Protein AF-A0A5M9LCD2-F1 (afdb_monomer)

Solvent-accessible surface area (backbone atoms only — not comparable to full-atom values): 20688 Å² total; per-residue (Å²): 130,86,71,75,78,75,77,76,83,66,99,59,60,37,78,50,47,86,32,37,82,63,43,51,59,51,53,51,49,60,27,50,79,70,72,48,35,83,58,39,50,52,83,52,89,70,79,67,75,54,67,76,81,62,60,74,73,80,73,73,67,66,77,82,66,73,76,89,84,72,98,63,94,70,88,44,72,70,55,52,52,51,50,51,51,41,52,51,48,41,52,52,33,54,52,41,59,69,44,38,66,58,47,48,52,52,42,54,54,47,42,55,52,46,54,56,51,46,50,54,51,49,50,50,44,53,48,49,67,73,31,40,34,65,84,67,46,51,64,52,51,65,58,29,73,78,57,78,76,38,62,21,52,53,46,31,53,48,42,72,77,28,52,61,56,70,67,55,48,53,51,51,51,49,54,52,51,53,52,55,41,56,48,40,49,68,59,80,62,61,63,67,63,50,49,56,55,45,51,56,50,48,55,51,39,58,75,71,65,42,69,73,74,47,66,70,66,29,41,49,55,52,33,56,22,31,34,61,53,74,40,38,70,63,29,52,53,52,50,50,53,47,54,53,35,49,77,69,74,42,89,69,82,51,55,67,56,52,53,50,53,50,54,52,55,50,54,51,51,51,64,57,69,73,56,76,98,66,94,75,80,94,76,81,92,79,89,84,89,86,90,88,82,87,87,88,87,78,92,84,84,88,84,91,83,84,89,82,92,82,90,86,83,85,90,87,81,93,84,85,84,88,84,81,78,87,84,86,82,88,131

Sequence (331 aa):
MDHDPKIPAPNVILHAHKDWHLWFPLLEKHSRDRGVWEYINPDVDTLMPAIESLEPVYPAIPPEPVKPTSPTSEQTPEQQAALEEYNHKKAAYQLAAKNHEEDVRVYKVLCNQWVRKASKIANINEWINRTVSQDLLLPITMQLLRGISTPQAVVRELKKRLSPSDSNTKNLLRIQYRAHLEKAKTGRSNVDKWFNDWQALYAKAQAFELHEVKGDLAVTDFLDALAAKIAPDWAHNLRQTITTASAMGQPTMSLDDVARVFNLTMQEHEASGGKGRSTGVFSTFGGESAPSGGNSGGSTGGPRKYCFNRQSLAYMGKMVGYSGRLFRLTS

Foldseek 3Di:
DPQDDQDPQDPQAAPALVSCLVPVVVLCVLCVVLVNCVQQPLPDPDHDADLVVVQQDQLDQPPQADQDDDPDPDDDPVNVVSRVVNVVVNVSNVVSVVCNVVSRVVNVVSNVVSVSNNSSQVSSVVNNVVRYDPVLQVVQVVVCVVDPDTNNSSNNVCCVRNHDDLVVVLVVLVVVLLVLLVVLLVQPDDPVVSLVVNVVSLVSNVVSVRPCQDDDNVLLSNLVSCCRHPPVVVSVVLVVVQVVCVVVVHDGDHPVRVSVVVVVVVVVVVVVVPDDDDDDDDDDDDDDDDDDDDDDDDDDDDDDDDDDDDDDDDDDDDDDDDPPDDDDDDD

Mean predicted aligned error: 16.32 Å

pLDDT: mean 74.91, std 21.69, range [24.09, 94.38]

Radius of gyration: 35.39 Å; Cα contacts (8 Å, |Δi|>4): 208; chains: 1; bounding box: 75×62×107 Å

Structure (mmCIF, N/CA/C/O backbone):
data_AF-A0A5M9LCD2-F1
#
_entry.id   AF-A0A5M9LCD2-F1
#
loop_
_atom_site.group_PDB
_atom_site.id
_atom_site.type_symbol
_atom_site.label_atom_id
_atom_site.label_alt_id
_atom_site.label_comp_id
_atom_site.label_asym_id
_atom_site.label_entity_id
_atom_site.label_seq_id
_atom_site.pdbx_PDB_ins_code
_atom_site.Cartn_x
_atom_site.Cartn_y
_atom_site.Cartn_z
_atom_site.occupancy
_atom_site.B_iso_or_equiv
_atom_site.auth_seq_id
_atom_site.auth_comp_id
_atom_site.auth_asym_id
_atom_site.auth_atom_id
_atom_site.pdbx_PDB_model_num
ATOM 1 N N . MET A 1 1 ? -9.857 -20.335 16.525 1.00 41.62 1 MET A N 1
ATOM 2 C CA . MET A 1 1 ? -9.276 -19.035 16.149 1.00 41.62 1 MET A CA 1
ATOM 3 C C . MET A 1 1 ? -8.576 -19.288 14.837 1.00 41.62 1 MET A C 1
ATOM 5 O O . MET A 1 1 ? -7.487 -19.845 14.853 1.00 41.62 1 MET A O 1
ATOM 9 N N . ASP A 1 2 ? -9.248 -19.021 13.720 1.00 43.38 2 ASP A N 1
ATOM 10 C CA . ASP A 1 2 ? -8.569 -19.020 12.427 1.00 43.38 2 ASP A CA 1
ATOM 11 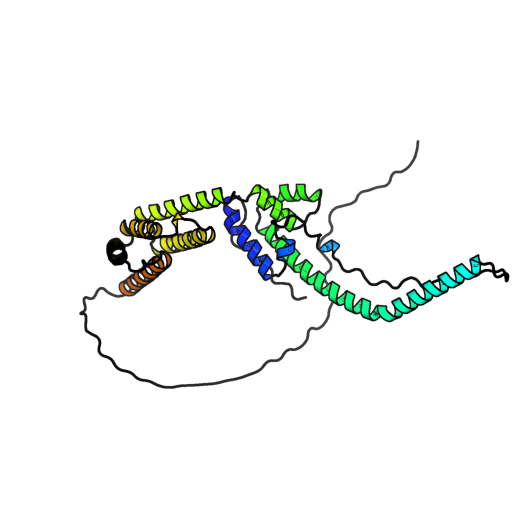C C . ASP A 1 2 ? -7.599 -17.846 12.480 1.00 43.38 2 ASP A C 1
ATOM 13 O O . ASP A 1 2 ? -8.008 -16.686 12.420 1.00 43.38 2 ASP A O 1
ATOM 17 N N . HIS A 1 3 ? -6.329 -18.140 12.755 1.00 55.03 3 HIS A N 1
ATOM 18 C CA . HIS A 1 3 ? -5.284 -17.142 12.638 1.00 55.03 3 HIS A CA 1
ATOM 19 C C . HIS A 1 3 ? -5.290 -16.688 11.185 1.00 55.03 3 HIS A C 1
ATOM 21 O O . HIS A 1 3 ? -5.002 -17.486 10.291 1.00 55.03 3 HIS A O 1
ATOM 27 N N . ASP A 1 4 ? -5.648 -15.422 10.957 1.00 62.50 4 ASP A N 1
ATOM 28 C CA . ASP A 1 4 ? -5.490 -14.816 9.643 1.00 62.50 4 ASP A CA 1
ATOM 29 C C . ASP A 1 4 ? -4.051 -15.084 9.181 1.00 62.50 4 ASP A C 1
ATOM 31 O O . ASP A 1 4 ? -3.109 -14.818 9.942 1.00 62.50 4 ASP A O 1
ATOM 35 N N . PRO A 1 5 ? -3.858 -15.648 7.978 1.00 67.94 5 PRO A N 1
ATOM 36 C CA . PRO A 1 5 ? -2.543 -16.058 7.530 1.00 67.94 5 PRO A CA 1
ATOM 37 C C . PRO A 1 5 ? -1.608 -14.848 7.541 1.00 67.94 5 PRO A C 1
ATOM 39 O O . PRO A 1 5 ? -1.893 -13.803 6.931 1.00 67.94 5 PRO A O 1
ATOM 42 N N . LYS A 1 6 ? -0.492 -15.000 8.269 1.00 71.00 6 LYS A N 1
ATOM 43 C CA . LYS A 1 6 ? 0.563 -13.990 8.343 1.00 71.00 6 LYS A CA 1
ATOM 44 C C . LYS A 1 6 ? 0.998 -13.631 6.931 1.00 71.00 6 LYS A C 1
ATOM 46 O O . LYS A 1 6 ? 1.182 -14.506 6.086 1.00 71.00 6 LYS A O 1
ATOM 51 N N . ILE A 1 7 ? 1.167 -12.336 6.682 1.00 71.88 7 ILE A N 1
ATOM 52 C CA . ILE A 1 7 ? 1.646 -11.869 5.384 1.00 71.88 7 ILE A CA 1
ATOM 53 C C . ILE A 1 7 ? 3.078 -12.397 5.216 1.00 71.88 7 ILE A C 1
ATOM 55 O O . ILE A 1 7 ? 3.921 -12.126 6.085 1.00 71.88 7 ILE A O 1
ATOM 59 N N . PRO A 1 8 ? 3.368 -13.171 4.154 1.00 68.94 8 PRO A N 1
ATOM 60 C CA . PRO A 1 8 ? 4.733 -13.586 3.873 1.00 68.94 8 PRO A CA 1
ATOM 61 C C . PRO A 1 8 ? 5.590 -12.330 3.709 1.00 68.94 8 PRO A C 1
ATOM 63 O O . PRO A 1 8 ? 5.172 -11.373 3.056 1.00 68.94 8 PRO A O 1
ATOM 66 N N 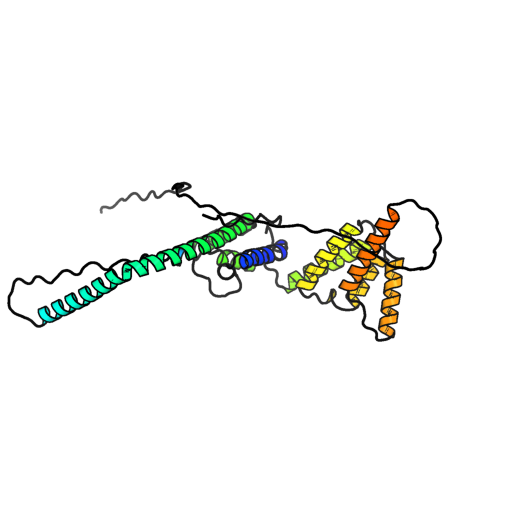. ALA A 1 9 ? 6.760 -12.303 4.352 1.00 59.00 9 ALA A N 1
ATOM 67 C CA . ALA A 1 9 ? 7.663 -11.170 4.193 1.00 59.00 9 ALA A CA 1
ATOM 68 C C . ALA A 1 9 ? 8.066 -11.080 2.712 1.00 59.00 9 ALA A C 1
ATOM 70 O O . ALA A 1 9 ? 8.589 -12.060 2.178 1.00 59.00 9 ALA A O 1
ATOM 71 N N . PRO A 1 10 ? 7.817 -9.951 2.034 1.00 62.94 10 PRO A N 1
ATOM 72 C CA . PRO A 1 10 ? 8.353 -9.726 0.711 1.00 62.94 10 PRO A CA 1
ATOM 73 C C . PRO A 1 10 ? 9.867 -9.548 0.821 1.00 62.94 10 PRO A C 1
ATOM 75 O O . PRO A 1 10 ? 10.371 -9.038 1.819 1.00 62.94 10 PRO A O 1
ATOM 78 N N . ASN A 1 11 ? 10.588 -9.856 -0.256 1.00 65.75 11 ASN A N 1
ATOM 79 C CA . ASN A 1 11 ? 12.013 -9.528 -0.400 1.00 65.75 11 ASN A CA 1
ATOM 80 C C . ASN A 1 11 ? 12.288 -8.006 -0.475 1.00 65.75 11 ASN A C 1
ATOM 82 O O . ASN A 1 11 ? 13.405 -7.601 -0.786 1.00 65.75 11 ASN A O 1
ATOM 86 N N . VAL A 1 12 ? 11.284 -7.152 -0.247 1.00 78.81 12 VAL A N 1
ATOM 87 C CA . VAL A 1 12 ? 11.375 -5.696 -0.390 1.00 78.81 12 VAL A CA 1
ATOM 88 C C . VAL A 1 12 ? 11.364 -5.065 0.997 1.00 78.81 12 VAL A C 1
ATOM 90 O O . VAL A 1 12 ? 10.328 -5.034 1.662 1.00 78.81 12 VAL A O 1
ATOM 93 N N . ILE A 1 13 ? 12.523 -4.556 1.412 1.00 86.88 13 ILE A N 1
ATOM 94 C CA . ILE A 1 13 ? 12.696 -3.791 2.649 1.00 86.88 13 ILE A CA 1
ATOM 95 C C . ILE A 1 13 ? 12.826 -2.309 2.283 1.00 86.88 13 ILE A C 1
ATOM 97 O O . ILE A 1 13 ? 13.621 -1.942 1.418 1.00 86.88 13 ILE A O 1
ATOM 101 N N . LEU A 1 14 ? 12.042 -1.456 2.938 1.00 87.44 14 LEU A N 1
ATOM 102 C CA . LEU A 1 14 ? 12.080 -0.007 2.797 1.00 87.44 14 LEU A CA 1
ATOM 103 C C . LEU A 1 14 ? 13.268 0.546 3.591 1.00 87.44 14 LEU A C 1
ATOM 105 O O . LEU A 1 14 ? 13.167 0.742 4.801 1.00 87.44 14 LEU A O 1
ATOM 109 N N . HIS A 1 15 ? 14.389 0.794 2.911 1.00 86.19 15 HIS A N 1
ATOM 110 C CA . HIS A 1 15 ? 15.568 1.438 3.500 1.00 86.19 15 HIS A CA 1
ATOM 111 C C . HIS A 1 15 ? 15.664 2.913 3.136 1.00 86.19 15 HIS A C 1
ATOM 113 O O . HIS A 1 15 ? 16.163 3.717 3.921 1.00 86.19 15 HIS A O 1
ATOM 119 N N . ALA A 1 16 ? 15.219 3.267 1.933 1.00 81.94 16 ALA A N 1
ATOM 120 C CA . ALA A 1 16 ? 15.310 4.619 1.419 1.00 81.94 16 ALA A CA 1
ATOM 121 C C . ALA A 1 16 ? 14.142 4.942 0.483 1.00 81.94 16 ALA A C 1
ATOM 123 O O . ALA A 1 16 ? 13.366 4.086 0.068 1.00 81.94 16 ALA A O 1
ATOM 124 N N . HIS A 1 17 ? 14.072 6.207 0.079 1.00 79.25 17 HIS A N 1
ATOM 125 C CA . HIS A 1 17 ? 13.093 6.729 -0.872 1.00 79.25 17 HIS A CA 1
ATOM 126 C C . HIS A 1 17 ? 13.013 5.919 -2.182 1.00 79.25 17 HIS A C 1
ATOM 128 O O . HIS A 1 17 ? 11.945 5.772 -2.773 1.00 79.25 17 HIS A O 1
ATOM 134 N N . LYS A 1 18 ? 14.132 5.356 -2.657 1.00 75.94 18 LYS A N 1
ATOM 135 C CA . LYS A 1 18 ? 14.147 4.503 -3.856 1.00 75.94 18 LYS A CA 1
ATOM 136 C C . LYS A 1 18 ? 13.306 3.233 -3.696 1.00 75.94 18 LYS A C 1
ATOM 138 O O . LYS A 1 18 ? 12.863 2.713 -4.702 1.00 75.94 18 LYS A O 1
ATOM 143 N N . ASP A 1 19 ? 13.065 2.743 -2.484 1.00 83.25 19 ASP A N 1
ATOM 144 C CA . ASP A 1 19 ? 12.307 1.507 -2.263 1.00 83.25 19 ASP A CA 1
ATOM 145 C C . ASP A 1 19 ? 10.800 1.796 -2.113 1.00 83.25 19 ASP A C 1
ATOM 147 O O . ASP A 1 19 ? 9.975 0.892 -2.241 1.00 83.25 19 ASP A O 1
ATOM 151 N N . TRP A 1 20 ? 10.423 3.069 -1.915 1.00 85.31 20 TRP A N 1
ATOM 152 C CA . TRP A 1 20 ? 9.042 3.514 -1.694 1.00 85.31 20 TRP A CA 1
ATOM 153 C C . TRP A 1 20 ? 8.083 3.056 -2.798 1.00 85.31 20 TRP A C 1
ATOM 155 O O . TRP A 1 20 ? 7.028 2.494 -2.512 1.00 85.31 20 TRP A O 1
ATOM 165 N N . HIS A 1 21 ? 8.472 3.230 -4.064 1.00 78.69 21 HIS A N 1
ATOM 166 C CA . HIS A 1 21 ? 7.639 2.885 -5.221 1.00 78.69 21 HIS A CA 1
ATOM 167 C C . HIS A 1 21 ? 7.436 1.372 -5.414 1.00 78.69 21 HIS A C 1
ATOM 169 O O . HIS A 1 21 ? 6.548 0.972 -6.160 1.00 78.69 21 HIS A O 1
ATOM 175 N N . LEU A 1 22 ? 8.246 0.529 -4.765 1.00 82.19 22 LEU A N 1
ATOM 176 C CA . LEU A 1 22 ? 8.061 -0.926 -4.743 1.00 82.19 22 LEU A CA 1
ATOM 177 C C . LEU A 1 22 ? 7.283 -1.360 -3.502 1.00 82.19 22 LEU A C 1
ATOM 179 O O . LEU A 1 22 ? 6.421 -2.230 -3.576 1.00 82.19 22 LEU A O 1
ATOM 183 N N . TRP A 1 23 ? 7.591 -0.747 -2.363 1.00 89.25 23 TRP A N 1
ATOM 184 C CA . TRP A 1 23 ? 7.045 -1.124 -1.069 1.00 89.25 23 TRP A CA 1
ATOM 185 C C . TRP A 1 23 ? 5.594 -0.663 -0.878 1.00 89.25 23 TRP A C 1
ATOM 187 O O . TRP A 1 23 ? 4.750 -1.451 -0.450 1.00 89.25 23 TRP A O 1
ATOM 197 N N . PHE A 1 24 ? 5.271 0.586 -1.228 1.00 89.56 24 PHE A N 1
ATOM 198 C CA . PHE A 1 24 ? 3.943 1.156 -0.986 1.00 89.56 24 PHE A CA 1
ATOM 199 C C . PHE A 1 24 ? 2.817 0.432 -1.753 1.00 89.56 24 PHE A C 1
ATOM 201 O O . PHE A 1 24 ? 1.810 0.101 -1.124 1.00 89.56 24 PHE A O 1
ATOM 208 N N . PRO A 1 25 ? 2.973 0.068 -3.045 1.00 88.06 25 PRO A N 1
ATOM 209 C CA . PRO A 1 25 ? 1.957 -0.725 -3.742 1.00 88.06 25 PRO A CA 1
ATOM 210 C C . PRO A 1 25 ? 1.715 -2.106 -3.113 1.00 88.06 25 PRO A C 1
ATOM 212 O O . PRO A 1 25 ? 0.591 -2.607 -3.132 1.00 88.06 25 PRO A O 1
ATOM 215 N N . LEU A 1 26 ? 2.748 -2.728 -2.526 1.00 90.19 26 LEU A N 1
ATOM 216 C CA . LEU A 1 26 ? 2.598 -3.998 -1.806 1.00 90.19 26 LEU A CA 1
ATOM 217 C C . LEU A 1 26 ? 1.798 -3.813 -0.515 1.00 90.19 26 LEU A C 1
ATOM 219 O O . LEU A 1 26 ? 0.899 -4.611 -0.244 1.00 90.19 26 LEU A O 1
ATOM 223 N N . LEU A 1 27 ? 2.078 -2.748 0.246 1.00 92.38 27 LEU A N 1
ATOM 224 C CA . LEU A 1 27 ? 1.289 -2.387 1.424 1.00 92.38 27 LEU A CA 1
ATOM 225 C C . LEU A 1 27 ? -0.183 -2.189 1.047 1.00 92.38 27 LEU A C 1
ATOM 227 O O . LEU A 1 27 ? -1.064 -2.774 1.680 1.00 92.38 27 LEU A O 1
ATOM 231 N N . GLU A 1 28 ? -0.449 -1.385 0.017 1.00 92.31 28 GLU A N 1
ATOM 232 C CA . GLU A 1 28 ? -1.805 -1.094 -0.444 1.00 92.31 28 GLU A CA 1
ATOM 233 C C . GLU A 1 28 ? -2.539 -2.372 -0.850 1.00 92.31 28 GLU A C 1
ATOM 235 O O . GLU A 1 28 ? -3.637 -2.636 -0.353 1.00 92.31 28 GLU A O 1
ATOM 240 N N . LYS A 1 29 ? -1.903 -3.218 -1.667 1.00 90.31 29 LYS A N 1
ATOM 241 C CA . LYS A 1 29 ? -2.455 -4.514 -2.068 1.00 90.31 29 LYS A CA 1
ATOM 242 C C . LYS A 1 29 ? -2.801 -5.379 -0.855 1.00 90.31 29 LYS A C 1
ATOM 244 O O . LYS A 1 29 ? -3.946 -5.795 -0.706 1.00 90.31 29 LYS A O 1
ATOM 249 N N . HIS A 1 30 ? -1.854 -5.599 0.060 1.00 90.88 30 HIS A N 1
ATOM 250 C CA . HIS A 1 30 ? -2.076 -6.440 1.242 1.00 90.88 30 HIS A CA 1
ATOM 251 C C . HIS A 1 30 ? -3.192 -5.929 2.158 1.00 90.88 30 HIS A C 1
ATOM 253 O O . HIS A 1 30 ? -3.882 -6.735 2.795 1.00 90.88 30 HIS A O 1
ATOM 259 N N . SER A 1 31 ? -3.358 -4.610 2.222 1.00 92.00 31 SER A N 1
ATOM 260 C CA . SER A 1 31 ? -4.376 -3.935 3.022 1.00 92.00 31 SER A CA 1
ATOM 261 C C . SER A 1 31 ? -5.762 -4.013 2.380 1.00 92.00 31 SER A C 1
ATOM 263 O O . SER A 1 31 ? -6.749 -4.261 3.080 1.00 92.00 31 SER A O 1
ATOM 265 N N . ARG A 1 32 ? -5.840 -3.837 1.052 1.00 93.12 32 ARG A N 1
ATOM 266 C CA . ARG A 1 32 ? -7.071 -3.980 0.260 1.00 93.12 32 ARG A CA 1
ATOM 267 C C . ARG A 1 32 ? -7.568 -5.421 0.266 1.00 93.12 32 ARG A C 1
ATOM 269 O O . ARG A 1 32 ? -8.731 -5.637 0.590 1.00 93.12 32 ARG A O 1
ATOM 276 N N . ASP A 1 33 ? -6.681 -6.393 0.055 1.00 90.38 33 ASP A N 1
ATOM 277 C CA . ASP A 1 33 ? -7.013 -7.826 0.078 1.00 90.38 33 ASP A CA 1
ATOM 278 C C . ASP A 1 33 ? -7.624 -8.266 1.425 1.00 90.38 33 ASP A C 1
ATOM 280 O O . ASP A 1 33 ? -8.430 -9.191 1.491 1.00 90.38 33 ASP A O 1
ATOM 284 N N . ARG A 1 34 ? -7.262 -7.588 2.524 1.00 90.12 34 ARG A N 1
ATOM 285 C CA . ARG A 1 34 ? -7.789 -7.853 3.877 1.00 90.12 34 ARG A CA 1
ATOM 286 C C . ARG A 1 34 ? -9.029 -7.032 4.235 1.00 90.12 34 ARG A C 1
ATOM 288 O O . ARG A 1 34 ? -9.661 -7.325 5.258 1.00 90.12 34 ARG A O 1
ATOM 295 N N . GLY A 1 35 ? -9.377 -6.035 3.421 1.00 90.81 35 GLY A N 1
ATOM 296 C CA . GLY A 1 35 ? -10.485 -5.112 3.663 1.00 90.81 35 GLY A CA 1
ATOM 297 C C . GLY A 1 35 ? -10.231 -4.135 4.815 1.00 90.81 35 GLY A C 1
ATOM 298 O O . GLY A 1 35 ? -11.161 -3.797 5.539 1.00 90.81 35 GLY A O 1
ATOM 299 N N . VAL A 1 36 ? -8.976 -3.726 5.038 1.00 93.38 36 VAL A N 1
ATOM 300 C CA . VAL A 1 36 ? -8.590 -2.804 6.131 1.00 93.38 36 VAL A CA 1
ATOM 301 C C . VAL A 1 36 ? -7.892 -1.533 5.645 1.00 93.38 36 VAL A C 1
ATOM 303 O O . VAL A 1 36 ? -7.395 -0.763 6.462 1.00 93.38 36 VAL A O 1
ATOM 306 N N . TRP A 1 37 ? -7.875 -1.287 4.330 1.00 93.62 37 TRP A N 1
ATOM 307 C CA . TRP A 1 37 ? -7.188 -0.143 3.715 1.00 93.62 37 TRP A CA 1
ATOM 308 C C . TRP A 1 37 ? -7.557 1.210 4.338 1.00 93.62 37 TRP A C 1
ATOM 310 O O . TRP A 1 37 ? -6.685 2.052 4.511 1.00 93.62 37 TRP A O 1
ATOM 320 N N . GLU A 1 38 ? -8.802 1.395 4.770 1.00 91.38 38 GLU A N 1
ATOM 321 C CA . GLU A 1 38 ? -9.280 2.619 5.434 1.00 91.38 38 GLU A CA 1
ATOM 322 C C . GLU A 1 38 ? -8.455 3.015 6.674 1.00 91.38 38 GLU A C 1
ATOM 324 O O . GLU A 1 38 ? -8.265 4.197 6.930 1.00 91.38 38 GLU A O 1
ATOM 329 N N . TYR A 1 39 ? -7.907 2.042 7.411 1.00 89.69 39 TYR A N 1
ATOM 330 C CA . TYR A 1 39 ? -7.115 2.267 8.633 1.00 89.69 39 TYR A CA 1
ATOM 331 C C . TYR A 1 39 ? -5.620 2.464 8.360 1.00 89.69 39 TYR A C 1
ATOM 333 O O . TYR A 1 39 ? -4.826 2.575 9.294 1.00 89.69 39 TYR A O 1
ATOM 341 N N . ILE A 1 40 ? -5.217 2.421 7.091 1.00 92.56 40 ILE A N 1
ATOM 342 C CA . ILE A 1 40 ? -3.814 2.415 6.658 1.00 92.56 40 ILE A CA 1
ATOM 343 C C . ILE A 1 40 ? -3.567 3.519 5.627 1.00 92.56 40 ILE A C 1
ATOM 345 O O . ILE A 1 40 ? -2.464 4.057 5.570 1.00 92.56 40 ILE A O 1
ATOM 349 N N . ASN A 1 41 ? -4.592 3.884 4.851 1.00 91.06 41 ASN A N 1
ATOM 350 C CA . ASN A 1 41 ? -4.519 4.846 3.764 1.00 91.06 41 ASN A CA 1
ATOM 351 C C . ASN A 1 41 ? -3.949 6.201 4.240 1.00 91.06 41 ASN A C 1
ATOM 353 O O . ASN A 1 41 ? -4.614 6.911 5.006 1.00 91.06 41 ASN A O 1
ATOM 357 N N . PRO A 1 42 ? -2.743 6.597 3.790 1.00 88.62 42 PRO A N 1
ATOM 358 C CA . PRO A 1 42 ? -2.116 7.838 4.232 1.00 88.62 42 PRO A CA 1
ATOM 359 C C . PRO A 1 42 ? -2.755 9.097 3.634 1.00 88.62 42 PRO A C 1
ATOM 361 O O . PRO A 1 42 ? -2.519 10.171 4.184 1.00 88.62 42 PRO A O 1
ATOM 364 N N . ASP A 1 43 ? -3.540 8.966 2.557 1.00 86.81 43 ASP A N 1
ATOM 365 C CA . ASP A 1 43 ? -4.050 10.078 1.738 1.00 86.81 43 ASP A CA 1
ATOM 366 C C . ASP A 1 43 ? -5.354 10.699 2.238 1.00 86.81 43 ASP A C 1
ATOM 368 O O . ASP A 1 43 ? -5.768 11.750 1.762 1.00 86.81 43 ASP A O 1
ATOM 372 N N . VAL A 1 44 ? -6.014 10.062 3.202 1.00 86.12 44 VAL A N 1
ATOM 373 C CA . VAL A 1 44 ? -7.193 10.639 3.858 1.00 86.12 44 VAL A CA 1
ATOM 374 C C . VAL A 1 44 ? -6.716 11.633 4.905 1.00 86.12 44 VAL A C 1
ATOM 376 O O . VAL A 1 44 ? -5.951 11.236 5.772 1.00 86.12 44 VAL A O 1
ATOM 379 N N . ASP A 1 45 ? -7.173 12.885 4.894 1.00 79.19 45 ASP A N 1
ATOM 380 C CA . ASP A 1 45 ? -6.712 13.893 5.866 1.00 79.19 45 ASP A CA 1
ATOM 381 C C . ASP A 1 45 ? -7.020 13.492 7.318 1.00 79.19 45 ASP A C 1
ATOM 383 O O . ASP A 1 45 ? -6.171 13.591 8.214 1.00 79.19 45 ASP A O 1
ATOM 387 N N . THR A 1 46 ? -8.214 12.945 7.548 1.00 84.12 46 THR A N 1
ATOM 388 C CA . THR A 1 46 ? -8.657 12.475 8.860 1.00 84.12 46 THR A CA 1
ATOM 389 C C . THR A 1 46 ? -7.950 11.177 9.246 1.00 84.12 46 THR A C 1
ATOM 391 O O . THR A 1 46 ? -7.997 10.179 8.524 1.00 84.12 46 THR A O 1
ATOM 394 N N . LEU A 1 47 ? -7.288 11.185 10.405 1.00 81.00 47 LEU A N 1
ATOM 395 C CA . LEU A 1 47 ? -6.776 9.958 11.006 1.00 81.00 47 LEU A CA 1
ATOM 396 C C . LEU A 1 47 ? -7.948 9.126 11.519 1.00 81.00 47 LEU A C 1
ATOM 398 O O . LEU A 1 47 ? -8.786 9.622 12.273 1.00 81.00 47 LEU A O 1
ATOM 402 N N . MET A 1 48 ? -7.978 7.855 11.138 1.00 82.88 48 MET A N 1
ATOM 403 C CA . MET A 1 48 ? -8.897 6.901 11.728 1.00 82.88 48 MET A CA 1
ATOM 404 C C . MET A 1 48 ? -8.583 6.737 13.220 1.00 82.88 48 MET A C 1
ATOM 406 O O . MET A 1 48 ? -7.405 6.707 13.599 1.00 82.88 48 MET A O 1
ATOM 410 N N . PRO A 1 49 ? -9.614 6.611 14.077 1.00 83.44 49 PRO A N 1
ATOM 411 C CA . PRO A 1 49 ? -9.405 6.273 15.474 1.00 83.44 49 PRO A CA 1
ATOM 412 C C . PRO A 1 49 ? -8.640 4.954 15.602 1.00 83.44 49 PRO A C 1
ATOM 414 O O . PRO A 1 49 ? -8.752 4.055 14.760 1.00 83.44 49 PRO A O 1
ATOM 417 N N . ALA A 1 50 ? -7.873 4.846 16.685 1.00 84.19 50 ALA A N 1
ATOM 418 C CA . ALA A 1 50 ? -7.227 3.604 17.076 1.00 84.19 50 ALA A CA 1
ATOM 419 C C . ALA A 1 50 ? -8.274 2.483 17.176 1.00 84.19 50 ALA A C 1
ATOM 421 O O . ALA A 1 50 ? -9.375 2.696 17.686 1.00 84.19 50 ALA A O 1
ATOM 422 N N . ILE A 1 51 ? -7.962 1.285 16.676 1.00 85.62 51 ILE A N 1
ATOM 423 C CA . ILE A 1 51 ? -8.937 0.185 16.686 1.00 85.62 51 ILE A CA 1
ATOM 424 C C . ILE A 1 51 ? -9.307 -0.202 18.123 1.00 85.62 51 ILE A C 1
ATOM 426 O O . ILE A 1 51 ? -10.443 -0.592 18.382 1.00 85.62 51 ILE A O 1
ATOM 430 N N . GLU A 1 52 ? -8.384 -0.007 19.064 1.00 84.56 52 GLU A N 1
ATOM 431 C CA . GLU A 1 52 ? -8.580 -0.190 20.499 1.00 84.56 52 GLU A CA 1
ATOM 432 C C . GLU A 1 52 ? -9.658 0.745 21.063 1.00 84.56 52 GLU A C 1
ATOM 434 O O . GLU A 1 52 ? -10.410 0.343 21.941 1.00 84.56 52 GLU A O 1
ATOM 439 N N . SER A 1 53 ? -9.810 1.966 20.534 1.00 84.94 53 SER A N 1
ATOM 440 C CA . SER A 1 53 ? -10.866 2.881 20.991 1.00 84.94 53 SER A CA 1
ATOM 441 C C . SER A 1 53 ? -12.243 2.565 20.396 1.00 84.94 53 SER A C 1
ATOM 443 O O . SER A 1 53 ? -13.218 3.227 20.737 1.00 84.94 53 SER A O 1
ATOM 445 N N . LEU A 1 54 ? -12.327 1.592 19.483 1.00 87.19 54 LEU A N 1
ATOM 446 C CA . LEU A 1 54 ? -13.574 1.088 18.901 1.00 87.19 54 LEU A CA 1
ATOM 447 C C . LEU A 1 54 ? -14.012 -0.243 19.536 1.00 87.19 54 LEU A C 1
ATOM 449 O O . LEU A 1 54 ? -14.844 -0.947 18.958 1.00 87.19 54 LEU A O 1
ATOM 453 N N . GLU A 1 55 ? -13.434 -0.621 20.680 1.00 89.81 55 GLU A N 1
ATOM 454 C CA . GLU A 1 55 ? -13.834 -1.827 21.401 1.00 89.81 55 GLU A CA 1
ATOM 455 C C . GLU A 1 55 ? -15.313 -1.732 21.831 1.00 89.81 55 GLU A C 1
ATOM 457 O O . GLU A 1 55 ? -15.718 -0.737 22.442 1.00 89.81 55 GLU A O 1
ATOM 462 N N . PRO A 1 56 ? -16.150 -2.739 21.512 1.00 90.56 56 PRO A N 1
ATOM 463 C CA . PRO A 1 56 ? -17.544 -2.744 21.932 1.00 90.56 56 PRO A CA 1
ATOM 464 C C . PRO A 1 56 ? -17.674 -2.730 23.457 1.00 90.56 56 PRO A C 1
ATOM 466 O O . PRO A 1 56 ? -16.981 -3.463 24.162 1.00 90.56 56 PRO A O 1
ATOM 469 N N . VAL A 1 57 ? -18.614 -1.937 23.968 1.00 90.44 57 VAL A N 1
ATOM 470 C CA . VAL A 1 57 ? -18.896 -1.833 25.406 1.00 90.44 57 VAL A CA 1
ATOM 471 C C . VAL A 1 57 ? -19.917 -2.892 25.814 1.00 90.44 57 VAL A C 1
ATOM 473 O O . VAL A 1 57 ? -20.915 -3.097 25.123 1.00 90.44 57 VAL A O 1
ATOM 476 N N . TYR A 1 58 ? -19.678 -3.564 26.944 1.00 89.50 58 TYR A N 1
ATOM 477 C CA . TYR A 1 58 ? -20.617 -4.551 27.475 1.00 89.50 58 TYR A CA 1
ATOM 478 C C . TYR A 1 58 ? -21.945 -3.878 27.872 1.00 89.50 58 TYR A C 1
ATOM 480 O O . TYR A 1 58 ? -21.917 -2.877 28.594 1.00 89.50 58 TYR A O 1
ATOM 488 N N . PRO A 1 59 ? -23.106 -4.418 27.461 1.00 89.06 59 PRO A N 1
ATOM 489 C CA . PRO A 1 59 ? -24.404 -3.839 27.787 1.00 89.06 59 PRO A CA 1
ATOM 490 C C . PRO A 1 59 ? -24.743 -4.099 29.258 1.00 89.06 59 PRO A C 1
ATOM 492 O O . PRO A 1 59 ? -25.327 -5.121 29.605 1.00 89.06 59 PRO A O 1
ATOM 495 N N . ALA A 1 60 ? -24.344 -3.200 30.155 1.00 86.62 60 ALA A N 1
ATOM 496 C CA . ALA A 1 60 ? -24.653 -3.320 31.576 1.00 86.62 60 ALA A CA 1
ATOM 497 C C . ALA A 1 60 ? -26.135 -3.021 31.851 1.00 86.62 60 ALA A C 1
ATOM 499 O O . ALA A 1 60 ? -26.697 -2.063 31.320 1.00 86.62 60 ALA A O 1
ATOM 500 N N . ILE A 1 61 ? -26.757 -3.815 32.725 1.00 87.75 61 ILE A N 1
ATOM 501 C CA . ILE A 1 61 ? -28.086 -3.494 33.253 1.00 87.75 61 ILE A CA 1
ATOM 502 C C . ILE A 1 61 ? -27.911 -2.367 34.287 1.00 87.75 61 ILE A C 1
ATOM 504 O O . ILE A 1 61 ? -27.026 -2.479 35.143 1.00 87.75 61 ILE A O 1
ATOM 508 N N . PRO A 1 62 ? -28.722 -1.294 34.242 1.00 85.12 62 PRO A N 1
ATOM 509 C CA . PRO A 1 62 ? -28.736 -0.284 35.293 1.00 85.12 62 PRO A CA 1
ATOM 510 C C . PRO A 1 62 ? -28.965 -0.914 36.677 1.00 85.12 62 PRO A C 1
ATOM 512 O O . PRO A 1 62 ? -29.644 -1.938 36.775 1.00 85.12 62 PRO A O 1
ATOM 515 N N . PRO A 1 63 ? -28.439 -0.322 37.761 1.00 85.62 63 PRO A N 1
ATOM 516 C CA . PRO A 1 63 ? -28.723 -0.810 39.105 1.00 85.62 63 PRO A CA 1
ATOM 517 C C . PRO A 1 63 ? -30.226 -0.730 39.398 1.00 85.62 63 PRO A C 1
ATOM 519 O O . PRO A 1 63 ? -30.896 0.226 38.996 1.00 85.62 63 PRO A O 1
ATOM 522 N N . GLU A 1 64 ? -30.753 -1.730 40.108 1.00 89.12 64 GLU A N 1
ATOM 523 C CA . GLU A 1 64 ? -32.158 -1.736 40.512 1.00 89.12 64 GLU A CA 1
ATOM 524 C C . GLU A 1 64 ? -32.440 -0.516 41.411 1.00 89.12 64 GLU A C 1
ATOM 526 O O . GLU A 1 64 ? -31.714 -0.286 42.385 1.00 89.12 64 GLU A O 1
ATOM 531 N N . PRO A 1 65 ? -33.455 0.309 41.094 1.00 86.44 65 PRO A N 1
ATOM 532 C CA . PRO A 1 65 ? -33.734 1.506 41.870 1.00 86.44 65 PRO A CA 1
ATOM 533 C C . PRO A 1 65 ? -34.271 1.144 43.254 1.00 86.44 65 PRO A C 1
ATOM 535 O O . PRO A 1 65 ? -35.133 0.278 43.409 1.00 86.44 65 PRO A O 1
ATOM 538 N N . VAL A 1 66 ? -33.800 1.867 44.268 1.00 85.50 66 VAL A N 1
ATOM 539 C CA . VAL A 1 66 ? -34.252 1.705 45.652 1.00 85.50 66 VAL A CA 1
ATOM 540 C C . VAL A 1 66 ? -35.509 2.540 45.867 1.00 85.50 66 VAL A C 1
ATOM 542 O O . VAL A 1 66 ? -35.561 3.711 45.492 1.00 85.50 66 VAL A O 1
ATOM 545 N N . LYS A 1 67 ? -36.539 1.938 46.467 1.00 85.25 67 LYS A N 1
ATOM 546 C CA . LYS A 1 67 ? -37.779 2.649 46.785 1.00 85.25 67 LYS A CA 1
ATOM 547 C C . LYS A 1 67 ? -37.510 3.700 47.877 1.00 85.25 67 LYS A C 1
ATOM 549 O O . LYS A 1 67 ? -36.924 3.338 48.901 1.00 85.25 67 LYS A O 1
ATOM 554 N N . PRO A 1 68 ? -37.959 4.960 47.717 1.00 78.19 68 PRO A N 1
ATOM 555 C CA . PRO A 1 68 ? -37.862 5.958 48.777 1.00 78.19 68 PRO A CA 1
ATOM 556 C C . PRO A 1 68 ? -38.592 5.453 50.026 1.00 78.19 68 PRO A C 1
ATOM 558 O O . PRO A 1 68 ? -39.775 5.116 49.963 1.00 78.19 68 PRO A O 1
ATOM 561 N N . THR A 1 69 ? -37.884 5.354 51.150 1.00 68.19 69 THR A N 1
ATOM 562 C CA . THR A 1 69 ? -38.471 4.981 52.444 1.00 68.19 69 THR A CA 1
ATOM 563 C C . THR A 1 69 ? -38.541 6.242 53.295 1.00 68.19 69 THR A C 1
ATOM 565 O O . THR A 1 69 ? -37.555 6.610 53.924 1.00 68.19 69 THR A O 1
ATOM 568 N N . SER A 1 70 ? -39.685 6.931 53.277 1.00 62.09 70 SER A N 1
ATOM 569 C CA . SER A 1 70 ? -39.949 8.050 54.190 1.00 62.09 70 SER A CA 1
ATOM 570 C C . SER A 1 70 ? -40.737 7.553 55.407 1.00 62.09 70 SER A C 1
ATOM 572 O O . SER A 1 70 ? -41.746 6.871 55.225 1.00 62.09 70 SER A O 1
ATOM 574 N N . PRO A 1 71 ? -40.319 7.886 56.642 1.00 57.47 71 PRO A N 1
ATOM 575 C CA . PRO A 1 71 ? -41.022 7.499 57.868 1.00 57.47 71 PRO A CA 1
ATOM 576 C C . PRO A 1 71 ? -42.270 8.349 58.187 1.00 57.47 71 PRO A C 1
ATOM 578 O O . PRO A 1 71 ? -42.959 8.057 59.160 1.00 57.47 71 PRO A O 1
ATOM 581 N N . THR A 1 72 ? -42.590 9.376 57.392 1.00 56.03 72 THR A N 1
ATOM 582 C CA . THR A 1 72 ? -43.670 10.340 57.677 1.00 56.03 72 THR A CA 1
ATOM 583 C C . THR A 1 72 ? -44.830 10.176 56.692 1.00 56.03 72 THR A C 1
ATOM 585 O O . THR A 1 72 ? -44.617 10.196 55.484 1.00 56.03 72 THR A O 1
ATOM 588 N N . SER A 1 73 ? -46.062 10.033 57.198 1.00 56.88 73 SER A N 1
ATOM 589 C CA . SER A 1 73 ? -47.279 9.752 56.412 1.00 56.88 73 SER A CA 1
ATOM 590 C C . SER A 1 73 ? -47.899 10.966 55.703 1.00 56.88 73 SER A C 1
ATOM 592 O O . SER A 1 73 ? -49.034 10.879 55.234 1.00 56.88 73 SER A O 1
ATOM 594 N N . GLU A 1 74 ? -47.206 12.103 55.645 1.00 59.84 74 GLU A N 1
ATOM 595 C CA . GLU A 1 74 ? -47.684 13.310 54.964 1.00 59.84 74 GLU A CA 1
ATOM 596 C C . GLU A 1 74 ? -47.169 13.334 53.523 1.00 59.84 74 GLU A C 1
ATOM 598 O O . GLU A 1 74 ? -45.962 13.391 53.296 1.00 59.84 74 GLU A O 1
ATOM 603 N N . GLN A 1 75 ? -48.089 13.284 52.552 1.00 60.53 75 GLN A N 1
ATOM 604 C CA . GLN A 1 75 ? -47.782 13.343 51.121 1.00 60.53 75 GLN A CA 1
ATOM 605 C C . GLN A 1 75 ? -47.399 14.771 50.713 1.00 60.53 75 GLN A C 1
ATOM 607 O O . GLN A 1 75 ? -48.235 15.544 50.247 1.00 60.53 75 GLN A O 1
ATOM 612 N N . THR A 1 76 ? -46.131 15.138 50.880 1.00 74.06 76 THR A N 1
ATOM 613 C CA . THR A 1 76 ? -45.592 16.365 50.285 1.00 74.06 76 THR A CA 1
ATOM 614 C C . THR A 1 76 ? -45.415 16.211 48.764 1.00 74.06 76 THR A C 1
ATOM 616 O O . THR A 1 76 ? -45.130 15.107 48.288 1.00 74.06 76 THR A O 1
ATOM 619 N N . PRO A 1 77 ? -45.510 17.304 47.976 1.00 79.06 77 PRO A N 1
ATOM 620 C CA . PRO A 1 77 ? -45.233 17.290 46.531 1.00 79.06 77 PRO A CA 1
ATOM 621 C C . PRO A 1 77 ? -43.859 16.692 46.181 1.00 79.06 77 PRO A C 1
ATOM 623 O O . PRO A 1 77 ? -43.698 16.005 45.176 1.00 79.06 77 PRO A O 1
ATOM 626 N N . GLU A 1 78 ? -42.875 16.887 47.059 1.00 79.38 78 GLU A N 1
ATOM 627 C CA . GLU A 1 78 ? -41.520 16.334 46.950 1.00 79.38 78 GLU A CA 1
ATOM 628 C C . GLU A 1 78 ? -41.496 14.796 47.018 1.00 79.38 78 GLU A C 1
ATOM 630 O O . GLU A 1 78 ? -40.718 14.152 46.315 1.00 79.38 78 GLU A O 1
ATOM 635 N N . GLN A 1 79 ? -42.377 14.182 47.815 1.00 78.12 79 GLN A N 1
ATOM 636 C CA . GLN A 1 79 ? -42.493 12.723 47.896 1.00 78.12 79 GLN A CA 1
ATOM 637 C C . GLN A 1 79 ? -43.178 12.132 46.661 1.00 78.12 79 GLN A C 1
ATOM 639 O O . GLN A 1 79 ? -42.805 11.044 46.219 1.00 78.12 79 GLN A O 1
ATOM 644 N N . GLN A 1 80 ? -44.162 12.841 46.096 1.00 80.88 80 GLN A N 1
ATOM 645 C CA . GLN A 1 80 ? -44.818 12.439 44.849 1.00 80.88 80 GLN A CA 1
ATOM 646 C C . GLN A 1 80 ? -43.817 12.460 43.686 1.00 80.88 80 GLN A C 1
ATOM 648 O O . GLN A 1 80 ? -43.686 11.456 42.988 1.00 80.88 80 GLN A O 1
ATOM 653 N N . ALA A 1 81 ? -43.015 13.524 43.568 1.00 85.06 81 ALA A N 1
ATOM 654 C CA . ALA A 1 81 ? -41.947 13.617 42.573 1.00 85.06 81 ALA A CA 1
ATOM 655 C C . ALA A 1 81 ? -40.891 12.500 42.729 1.00 85.06 81 ALA A C 1
ATOM 657 O O . ALA A 1 81 ? -40.510 11.860 41.748 1.00 85.06 81 ALA A O 1
ATOM 658 N N . ALA A 1 82 ? -40.462 12.195 43.960 1.00 85.38 82 ALA A N 1
ATOM 659 C CA . ALA A 1 82 ? -39.513 11.108 44.222 1.00 85.38 82 ALA A CA 1
ATOM 660 C C . ALA A 1 82 ? -40.081 9.714 43.878 1.00 85.38 82 ALA A C 1
ATOM 662 O O . ALA A 1 82 ? -39.349 8.824 43.433 1.00 85.38 82 ALA A O 1
ATOM 663 N N . LEU A 1 83 ? -41.387 9.504 44.074 1.00 86.31 83 LEU A N 1
ATOM 664 C CA . LEU A 1 83 ? -42.064 8.256 43.717 1.00 86.31 83 LEU A CA 1
ATOM 665 C C . LEU A 1 83 ? -42.222 8.107 42.198 1.00 86.31 83 LEU A C 1
ATOM 667 O O . LEU A 1 83 ? -42.030 7.011 41.668 1.00 86.31 83 LEU A O 1
ATOM 671 N N . GLU A 1 84 ? -42.542 9.193 41.495 1.00 88.81 84 GLU A N 1
ATOM 672 C CA . GLU A 1 84 ? -42.582 9.236 40.031 1.00 88.81 84 GLU A CA 1
ATOM 673 C C . GLU A 1 84 ? -41.203 8.949 39.426 1.00 88.81 84 GLU A C 1
ATOM 675 O O . GLU A 1 84 ? -41.088 8.103 38.536 1.00 88.81 84 GLU A O 1
ATOM 680 N N . GLU A 1 85 ? -40.141 9.553 39.968 1.00 89.44 85 GLU A N 1
ATOM 681 C CA . GLU A 1 85 ? -38.759 9.285 39.562 1.00 89.44 85 GLU A CA 1
ATOM 682 C C . GLU A 1 85 ? -38.368 7.816 39.805 1.00 89.44 85 GLU A C 1
ATOM 684 O O . GLU A 1 85 ? -37.776 7.173 38.931 1.00 89.44 85 GLU A O 1
ATOM 689 N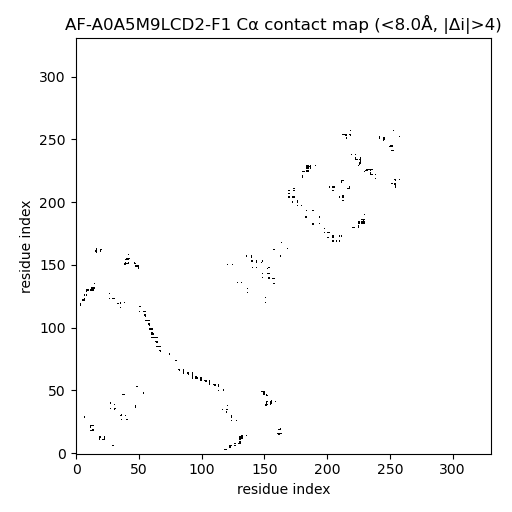 N . TYR A 1 86 ? -38.736 7.244 40.958 1.00 90.69 86 TYR A N 1
ATOM 690 C CA . TYR A 1 86 ? -38.543 5.819 41.245 1.00 90.69 86 TYR A CA 1
ATOM 691 C C . TYR A 1 86 ? -39.266 4.929 40.228 1.00 90.69 86 TYR A C 1
ATOM 693 O O . TYR A 1 86 ? -38.660 4.009 39.675 1.00 90.69 86 TYR A O 1
ATOM 701 N N . ASN A 1 87 ? -40.546 5.200 39.959 1.00 91.12 87 ASN A N 1
ATOM 702 C CA . ASN A 1 87 ? -41.344 4.422 39.013 1.00 91.12 87 ASN A CA 1
ATOM 703 C C . ASN A 1 87 ? -40.764 4.508 37.596 1.00 91.12 87 ASN A C 1
ATOM 705 O O . ASN A 1 87 ? -40.674 3.489 36.910 1.00 91.12 87 ASN A O 1
ATOM 709 N N . HIS A 1 88 ? -40.299 5.692 37.189 1.00 89.75 88 HIS A N 1
ATOM 710 C CA . HIS A 1 88 ? -39.627 5.904 35.911 1.00 89.75 88 HIS A CA 1
ATOM 711 C C . HIS A 1 88 ? -38.329 5.089 35.809 1.00 89.75 88 HIS A C 1
ATOM 713 O O . HIS A 1 88 ? -38.146 4.322 34.860 1.00 89.75 88 HIS A O 1
ATOM 719 N N . LYS A 1 89 ? -37.455 5.165 36.823 1.00 91.38 89 LYS A N 1
ATOM 720 C CA . LYS A 1 89 ? -36.215 4.369 36.881 1.00 91.38 89 LYS A CA 1
ATOM 721 C C . LYS A 1 89 ? -36.497 2.866 36.911 1.00 91.38 89 LYS A C 1
ATOM 723 O O . LYS A 1 89 ? -35.768 2.094 36.292 1.00 91.38 89 LYS A O 1
ATOM 728 N N . LYS A 1 90 ? -37.560 2.434 37.595 1.00 90.44 90 LYS A N 1
ATOM 729 C CA . LYS A 1 90 ? -37.950 1.020 37.688 1.00 90.44 90 LYS A CA 1
ATOM 730 C C . LYS A 1 90 ? -38.445 0.486 36.351 1.00 90.44 90 LYS A C 1
ATOM 732 O O . LYS A 1 90 ? -38.051 -0.610 35.961 1.00 90.44 90 LYS A O 1
ATOM 737 N N . ALA A 1 91 ? -39.255 1.262 35.635 1.00 91.19 91 ALA A N 1
ATOM 738 C CA . ALA A 1 91 ? -39.690 0.920 34.286 1.00 91.19 91 ALA A CA 1
ATOM 739 C C . ALA A 1 91 ? -38.493 0.813 33.323 1.00 91.19 91 ALA A C 1
ATOM 741 O O . ALA A 1 91 ? -38.398 -0.155 32.568 1.00 91.19 91 ALA A O 1
ATOM 742 N N . ALA A 1 92 ? -37.537 1.748 33.405 1.00 88.31 92 ALA A N 1
ATOM 743 C CA . ALA A 1 92 ? -36.303 1.703 32.618 1.00 88.31 92 ALA A CA 1
ATOM 744 C C . ALA A 1 92 ? -35.442 0.466 32.941 1.00 88.31 92 ALA A C 1
ATOM 746 O O . ALA A 1 92 ? -34.984 -0.214 32.025 1.00 88.31 92 ALA A O 1
ATOM 747 N N . TYR A 1 93 ? -35.275 0.126 34.225 1.00 90.31 93 TYR A N 1
ATOM 748 C CA . TYR A 1 93 ? -34.591 -1.095 34.663 1.00 90.31 93 TYR A CA 1
ATOM 749 C C . TYR A 1 93 ? -35.259 -2.360 34.109 1.00 90.31 93 TYR A C 1
ATOM 751 O O . TYR A 1 93 ? -34.581 -3.217 33.549 1.00 90.31 93 TYR A O 1
ATOM 759 N N . GLN A 1 94 ? -36.586 -2.473 34.217 1.00 91.88 94 GLN A N 1
ATOM 760 C CA . GLN A 1 94 ? -37.333 -3.636 33.726 1.00 91.88 94 GLN A CA 1
ATOM 761 C C . GLN A 1 94 ? -37.214 -3.799 32.208 1.00 91.88 94 GLN A C 1
ATOM 763 O O . GLN A 1 94 ? -37.055 -4.918 31.718 1.00 91.88 94 GLN A O 1
ATOM 768 N N . LEU A 1 95 ? -37.255 -2.692 31.462 1.00 90.12 95 LEU A N 1
ATOM 769 C CA . LEU A 1 95 ? -37.050 -2.703 30.016 1.00 90.12 95 LEU A CA 1
ATOM 770 C C . LEU A 1 95 ? -35.618 -3.125 29.654 1.00 90.12 95 LEU A C 1
ATOM 772 O O . LEU A 1 95 ? -35.440 -3.986 28.793 1.00 90.12 95 LEU A O 1
ATOM 776 N N . ALA A 1 96 ? -34.613 -2.575 30.340 1.00 89.94 96 ALA A N 1
ATOM 777 C CA . ALA A 1 96 ? -33.213 -2.944 30.144 1.00 89.94 96 ALA A CA 1
ATOM 778 C C . ALA A 1 96 ? -32.964 -4.423 30.477 1.00 89.94 96 ALA A C 1
ATOM 780 O O . ALA A 1 96 ? -32.340 -5.128 29.695 1.00 89.94 96 ALA A O 1
ATOM 781 N N . ALA A 1 97 ? -33.511 -4.928 31.586 1.00 90.19 97 ALA A N 1
ATOM 782 C CA . ALA A 1 97 ? -33.398 -6.331 31.974 1.00 90.19 97 ALA A CA 1
ATOM 783 C C . ALA A 1 97 ? -34.059 -7.275 30.953 1.00 90.19 97 ALA A C 1
ATOM 785 O O . ALA A 1 97 ? -33.512 -8.336 30.659 1.00 90.19 97 ALA A O 1
ATOM 786 N N . LYS A 1 98 ? -35.203 -6.880 30.375 1.00 91.44 98 LYS A N 1
ATOM 787 C CA . LYS A 1 98 ? -35.895 -7.653 29.332 1.00 91.44 98 LYS A CA 1
ATOM 788 C C . LYS A 1 98 ? -35.093 -7.722 28.029 1.00 91.44 98 LYS A C 1
ATOM 790 O O . LYS A 1 98 ? -35.051 -8.777 27.404 1.00 91.44 98 LYS A O 1
ATOM 795 N N . ASN A 1 99 ? -34.472 -6.615 27.625 1.00 92.31 99 ASN A N 1
ATOM 796 C CA . ASN A 1 99 ? -33.720 -6.527 26.369 1.00 92.31 99 ASN A CA 1
ATOM 797 C C . ASN A 1 99 ? -32.261 -6.998 26.501 1.00 92.31 99 ASN A C 1
ATOM 799 O O . ASN A 1 99 ? -31.630 -7.304 25.492 1.00 92.31 99 ASN A O 1
ATOM 803 N N . HIS A 1 100 ? -31.751 -7.129 27.730 1.00 91.19 100 HIS A N 1
ATOM 804 C CA . HIS A 1 100 ? -30.351 -7.441 28.013 1.00 91.19 100 HIS A CA 1
ATOM 805 C C . HIS A 1 100 ? -29.842 -8.692 27.291 1.00 91.19 100 HIS A C 1
ATOM 807 O O . HIS A 1 100 ? -28.711 -8.705 26.814 1.00 91.19 100 HIS A O 1
ATOM 813 N N . GLU A 1 101 ? -30.656 -9.747 27.183 1.00 91.31 101 GLU A N 1
ATOM 814 C CA . GLU A 1 101 ? -30.233 -10.965 26.485 1.00 91.31 101 GLU A CA 1
ATOM 815 C C . GLU A 1 101 ? -29.910 -10.693 25.008 1.00 91.31 101 GLU A C 1
ATOM 817 O O . GLU A 1 101 ? -28.895 -11.174 24.498 1.00 91.31 101 GLU A O 1
ATOM 822 N N . GLU A 1 102 ? -30.740 -9.901 24.329 1.00 91.44 102 GLU A N 1
ATOM 823 C CA . GLU A 1 102 ? -30.531 -9.541 22.928 1.00 91.44 102 GLU A CA 1
ATOM 824 C C . GLU A 1 102 ? -29.361 -8.562 22.782 1.00 91.44 102 GLU A C 1
ATOM 826 O O . GLU A 1 102 ? -28.493 -8.771 21.934 1.00 91.44 102 GLU A O 1
ATOM 831 N N . ASP A 1 103 ? -29.247 -7.578 23.678 1.00 91.19 103 ASP A N 1
ATOM 832 C CA . ASP A 1 103 ? -28.108 -6.656 23.703 1.00 91.19 103 ASP A CA 1
ATOM 833 C C . ASP A 1 103 ? -26.780 -7.413 23.875 1.00 91.19 103 ASP A C 1
ATOM 835 O O . ASP A 1 103 ? -25.794 -7.130 23.192 1.00 91.19 103 ASP A O 1
ATOM 839 N N . VAL A 1 104 ? -26.750 -8.442 24.733 1.00 93.12 104 VAL A N 1
ATOM 840 C CA . VAL A 1 104 ? -25.583 -9.320 24.917 1.00 93.12 104 VAL A CA 1
ATOM 841 C C . VAL A 1 104 ? -25.292 -10.143 23.657 1.00 93.12 104 VAL A C 1
ATOM 843 O O . VAL A 1 104 ? -24.121 -10.381 23.339 1.00 93.12 104 VAL A O 1
ATOM 846 N N . ARG A 1 105 ? -26.311 -10.596 22.915 1.00 92.69 105 ARG A N 1
ATOM 847 C CA . ARG A 1 105 ? -26.111 -11.298 21.631 1.00 92.69 105 ARG A CA 1
ATOM 848 C C . ARG A 1 105 ? -25.505 -10.366 20.584 1.00 92.69 105 ARG A C 1
ATOM 850 O O . ARG A 1 105 ? -24.509 -10.742 19.963 1.00 92.69 105 ARG A O 1
ATOM 857 N N . VAL A 1 106 ? -26.040 -9.154 20.437 1.00 93.31 106 VAL A N 1
ATOM 858 C CA . VAL A 1 106 ? -25.502 -8.123 19.534 1.00 93.31 106 VAL A CA 1
ATOM 859 C C . VAL A 1 106 ? -24.066 -7.776 19.920 1.00 93.31 106 VAL A C 1
ATOM 861 O O . VAL A 1 106 ? -23.176 -7.811 19.069 1.00 93.31 106 VAL A O 1
ATOM 864 N N . TYR A 1 107 ? -23.805 -7.551 21.209 1.00 92.88 107 TYR A N 1
ATOM 865 C CA . TYR A 1 107 ? -22.466 -7.311 21.744 1.00 92.88 107 TYR A CA 1
ATOM 866 C C . TYR A 1 107 ? -21.477 -8.412 21.343 1.00 92.88 107 TYR A C 1
ATOM 868 O O . TYR A 1 107 ? -20.407 -8.116 20.815 1.00 92.88 107 TYR A O 1
ATOM 876 N N . LYS A 1 108 ? -21.840 -9.694 21.494 1.00 92.88 108 LYS A N 1
ATOM 877 C CA . LYS A 1 108 ? -20.978 -10.818 21.080 1.00 92.88 108 LYS A CA 1
ATOM 878 C C . LYS A 1 108 ? -20.654 -10.784 19.586 1.00 92.88 108 LYS A C 1
ATOM 880 O O . LYS A 1 108 ? -19.529 -11.105 19.197 1.00 92.88 108 LYS A O 1
ATOM 885 N N . VAL A 1 109 ? -21.614 -10.423 18.735 1.00 94.38 109 VAL A N 1
ATOM 886 C CA . VAL A 1 109 ? -21.379 -10.282 17.289 1.00 94.38 109 VAL A CA 1
ATOM 887 C C . VAL A 1 109 ? -20.412 -9.130 17.017 1.00 94.38 109 VAL A C 1
ATOM 889 O O . VAL A 1 109 ? -19.434 -9.325 16.292 1.00 94.38 109 VAL A O 1
ATOM 892 N N . LEU A 1 110 ? -20.629 -7.973 17.646 1.00 93.25 110 LEU A N 1
ATOM 893 C CA . LEU A 1 110 ? -19.758 -6.804 17.519 1.00 93.25 110 LEU A CA 1
ATOM 894 C C . LEU A 1 110 ? -18.335 -7.100 18.001 1.00 93.25 110 LEU A C 1
ATOM 896 O O . LEU A 1 110 ? -17.383 -6.784 17.292 1.00 93.25 110 LEU A O 1
ATOM 900 N N . CYS A 1 111 ? -18.164 -7.783 19.136 1.00 91.12 111 CYS A N 1
ATOM 901 C CA . CYS A 1 111 ? -16.850 -8.209 19.623 1.00 91.12 111 CYS A CA 1
ATOM 902 C C . CYS A 1 111 ? -16.143 -9.111 18.615 1.00 91.12 111 CYS A C 1
ATOM 904 O O . CYS A 1 111 ? -14.970 -8.904 18.324 1.00 91.12 111 CYS A O 1
ATOM 906 N N . ASN A 1 112 ? -16.846 -10.084 18.029 1.00 91.56 112 ASN A N 1
ATOM 907 C CA . ASN A 1 112 ? -16.251 -10.952 17.014 1.00 91.56 112 ASN A CA 1
ATOM 908 C C . ASN A 1 112 ? -15.809 -10.170 15.767 1.00 91.56 112 ASN A C 1
ATOM 910 O O . ASN A 1 112 ? -14.744 -10.448 15.212 1.00 91.56 112 ASN A O 1
ATOM 914 N N . GLN A 1 113 ? -16.602 -9.195 15.317 1.00 91.38 113 GLN A N 1
ATOM 915 C CA . GLN A 1 113 ? -16.234 -8.326 14.196 1.00 91.38 113 GLN A CA 1
ATOM 916 C C . GLN A 1 113 ? -15.027 -7.447 14.539 1.00 91.38 113 GLN A C 1
ATOM 918 O O . GLN A 1 113 ? -14.087 -7.365 13.746 1.00 91.38 113 GLN A O 1
ATOM 923 N N . TRP A 1 114 ? -15.028 -6.850 15.732 1.00 92.94 114 TRP A N 1
ATOM 924 C CA . TRP A 1 114 ? -13.934 -6.033 16.240 1.00 92.94 114 TRP A CA 1
ATOM 925 C C . TRP A 1 114 ? -12.632 -6.836 16.339 1.00 92.94 114 TRP A C 1
ATOM 927 O O . TRP A 1 114 ? -11.642 -6.434 15.734 1.00 92.94 114 TRP A O 1
ATOM 937 N N . VAL A 1 115 ? -12.640 -8.019 16.970 1.00 92.06 115 VAL A N 1
ATOM 938 C CA . VAL A 1 115 ? -11.453 -8.892 17.097 1.00 92.06 115 VAL A CA 1
ATOM 939 C C . VAL A 1 115 ? -10.881 -9.249 15.724 1.00 92.06 115 VAL A C 1
ATOM 941 O O . VAL A 1 115 ? -9.667 -9.181 15.519 1.00 92.06 115 VAL A O 1
ATOM 944 N N . ARG A 1 116 ? -11.738 -9.607 14.757 1.00 90.81 116 ARG A N 1
ATOM 945 C CA . ARG A 1 116 ? -11.304 -9.910 13.383 1.00 90.81 116 ARG A CA 1
ATOM 946 C C . ARG A 1 116 ? -10.662 -8.694 12.718 1.00 90.81 116 ARG A C 1
ATOM 948 O O . ARG A 1 116 ? -9.618 -8.825 12.087 1.00 90.81 116 ARG A O 1
ATOM 955 N N . LYS A 1 117 ? -11.258 -7.508 12.862 1.00 91.88 117 LYS A N 1
ATOM 956 C CA . LYS A 1 117 ? -10.727 -6.270 12.275 1.00 91.88 117 LYS A CA 1
ATOM 957 C C . LYS A 1 117 ? -9.399 -5.865 12.922 1.00 91.88 117 LYS A C 1
ATOM 959 O O . LYS A 1 117 ? -8.435 -5.603 12.205 1.00 91.88 117 LYS A O 1
ATOM 964 N N . ALA A 1 118 ? -9.324 -5.900 14.251 1.00 91.31 118 ALA A N 1
ATOM 965 C CA . ALA A 1 118 ? -8.117 -5.619 15.022 1.00 91.31 118 ALA A CA 1
ATOM 966 C C . ALA A 1 118 ? -6.973 -6.573 14.658 1.00 91.31 118 ALA A C 1
ATOM 968 O O . ALA A 1 118 ? -5.859 -6.121 14.411 1.00 91.31 118 ALA A O 1
ATOM 969 N N . SER A 1 119 ? -7.258 -7.870 14.504 1.00 91.25 119 SER A N 1
ATOM 970 C CA . SER A 1 119 ? -6.258 -8.867 14.094 1.00 91.25 119 SER A CA 1
ATOM 971 C C . SER A 1 119 ? -5.669 -8.565 12.712 1.00 91.25 119 SER A C 1
ATOM 973 O O . SER A 1 119 ? -4.457 -8.633 12.516 1.00 91.25 119 SER A O 1
ATOM 975 N N . LYS A 1 120 ? -6.506 -8.172 11.746 1.00 92.19 120 LYS A N 1
ATOM 976 C CA . LYS A 1 120 ? -6.055 -7.800 10.396 1.00 92.19 120 LYS A CA 1
ATOM 977 C C . LYS A 1 120 ? -5.180 -6.550 10.394 1.00 92.19 120 LYS A C 1
ATOM 979 O O . LYS A 1 120 ? -4.161 -6.530 9.707 1.00 92.19 120 LYS A O 1
ATOM 984 N N . ILE A 1 121 ? -5.563 -5.531 11.163 1.00 92.06 121 ILE A N 1
ATOM 9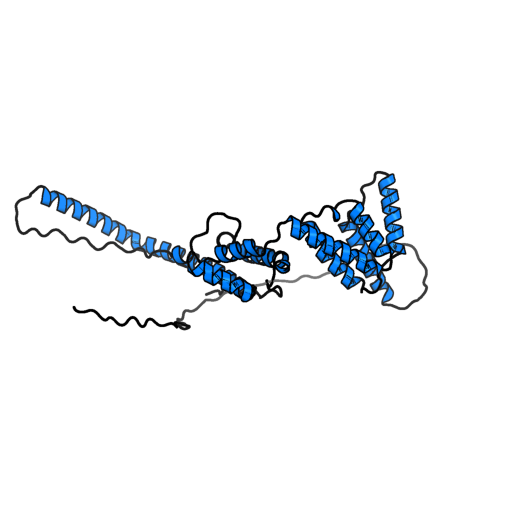85 C CA . ILE A 1 121 ? -4.783 -4.296 11.310 1.00 92.06 121 ILE A CA 1
ATOM 986 C C . ILE A 1 121 ? -3.446 -4.597 11.998 1.00 92.06 121 ILE A C 1
ATOM 988 O O . ILE A 1 121 ? -2.404 -4.159 11.517 1.00 92.06 121 ILE A O 1
ATOM 992 N N . ALA A 1 122 ? -3.454 -5.406 13.061 1.00 91.25 122 ALA A N 1
ATOM 993 C CA . ALA A 1 122 ? -2.245 -5.833 13.758 1.00 91.25 122 ALA A CA 1
ATOM 994 C C . ALA A 1 122 ? -1.290 -6.606 12.835 1.00 91.25 122 ALA A C 1
ATOM 996 O O . ALA A 1 122 ? -0.092 -6.337 12.840 1.00 91.25 122 ALA A O 1
ATOM 997 N N . ASN A 1 123 ? -1.812 -7.491 11.980 1.00 91.56 123 ASN A N 1
ATOM 998 C CA . ASN A 1 123 ? -1.017 -8.211 10.981 1.00 91.56 123 ASN A CA 1
ATOM 999 C C . ASN A 1 123 ? -0.345 -7.268 9.970 1.00 91.56 123 ASN A C 1
ATOM 1001 O O . ASN A 1 123 ? 0.814 -7.479 9.610 1.00 91.56 123 ASN A O 1
ATOM 1005 N N . ILE A 1 124 ? -1.048 -6.226 9.510 1.00 91.94 124 ILE A N 1
ATOM 1006 C CA . ILE A 1 124 ? -0.443 -5.209 8.638 1.00 91.94 124 ILE A CA 1
ATOM 1007 C C . ILE A 1 124 ? 0.613 -4.411 9.402 1.00 91.94 124 ILE A C 1
ATOM 1009 O O . ILE A 1 124 ? 1.694 -4.177 8.873 1.00 91.94 124 ILE A O 1
ATOM 1013 N N . ASN A 1 125 ? 0.342 -4.036 10.650 1.00 91.38 125 ASN A N 1
ATOM 1014 C CA . ASN A 1 125 ? 1.307 -3.317 11.474 1.00 91.38 125 ASN A CA 1
ATOM 1015 C C . ASN A 1 125 ? 2.584 -4.146 11.716 1.00 91.38 125 ASN A C 1
ATOM 1017 O O . ASN A 1 125 ? 3.691 -3.634 11.574 1.00 91.38 125 ASN A O 1
ATOM 1021 N N . GLU A 1 126 ? 2.452 -5.447 12.003 1.00 91.38 126 GLU A N 1
ATOM 1022 C CA . GLU A 1 126 ? 3.585 -6.380 12.096 1.00 91.38 126 GLU A CA 1
ATOM 1023 C C . GLU A 1 126 ? 4.359 -6.432 10.774 1.00 91.38 126 GLU A C 1
ATOM 1025 O O . GLU A 1 126 ? 5.589 -6.396 10.769 1.00 91.38 126 GLU A O 1
ATOM 1030 N N . TRP A 1 127 ? 3.655 -6.477 9.642 1.00 91.56 127 TRP A N 1
ATOM 1031 C CA . TRP A 1 127 ? 4.284 -6.462 8.326 1.00 91.56 127 TRP A CA 1
ATOM 1032 C C . TRP A 1 127 ? 5.043 -5.158 8.054 1.00 91.56 127 TRP A C 1
ATOM 1034 O O . TRP A 1 127 ? 6.181 -5.220 7.592 1.00 91.56 127 TRP A O 1
ATOM 1044 N N . ILE A 1 128 ? 4.480 -3.994 8.397 1.00 91.25 128 ILE A N 1
ATOM 1045 C CA . ILE A 1 128 ? 5.163 -2.695 8.294 1.00 91.25 128 ILE A CA 1
ATOM 1046 C C . ILE A 1 128 ? 6.439 -2.721 9.141 1.00 91.25 128 ILE A C 1
ATOM 1048 O O . ILE A 1 128 ? 7.523 -2.466 8.627 1.00 91.25 128 ILE A O 1
ATOM 1052 N N . ASN A 1 129 ? 6.344 -3.133 10.406 1.00 89.81 129 ASN A N 1
ATOM 1053 C CA . ASN A 1 129 ? 7.493 -3.182 11.314 1.00 89.81 129 ASN A CA 1
ATOM 1054 C C . ASN A 1 129 ? 8.603 -4.138 10.844 1.00 89.81 129 ASN A C 1
ATOM 1056 O O . ASN A 1 129 ? 9.767 -3.928 11.167 1.00 89.81 129 ASN A O 1
ATOM 1060 N N . ARG A 1 130 ? 8.260 -5.186 10.083 1.00 89.75 130 ARG A N 1
ATOM 1061 C CA . ARG A 1 130 ? 9.227 -6.139 9.508 1.00 89.75 130 ARG A CA 1
ATOM 1062 C C . ARG A 1 130 ? 9.835 -5.679 8.186 1.00 89.75 130 ARG A C 1
ATOM 1064 O O . ARG A 1 130 ? 10.905 -6.156 7.825 1.00 89.75 130 ARG A O 1
ATOM 1071 N N . THR A 1 131 ? 9.135 -4.831 7.439 1.00 90.50 131 THR A N 1
ATOM 1072 C CA . THR A 1 131 ? 9.518 -4.438 6.073 1.00 90.50 131 THR A CA 1
ATOM 1073 C C . THR A 1 131 ? 10.035 -3.009 5.981 1.00 90.50 131 THR A C 1
ATOM 1075 O O . THR A 1 131 ? 10.506 -2.618 4.921 1.00 90.50 131 THR A O 1
ATOM 1078 N N . VAL A 1 132 ? 9.998 -2.238 7.066 1.00 90.88 132 VAL A N 1
ATOM 1079 C CA . VAL A 1 132 ? 10.611 -0.909 7.163 1.00 90.88 132 VAL A CA 1
ATOM 1080 C C . VAL A 1 132 ? 11.907 -1.004 7.958 1.00 90.88 132 VAL A C 1
ATOM 1082 O O . VAL A 1 132 ? 11.957 -1.660 8.997 1.00 90.88 132 VAL A O 1
ATOM 1085 N N . SER A 1 133 ? 12.968 -0.353 7.476 1.00 90.31 133 SER A N 1
ATOM 1086 C CA . SER A 1 133 ? 14.240 -0.320 8.191 1.00 90.31 133 SER A CA 1
ATOM 1087 C C . SER A 1 133 ? 14.090 0.350 9.559 1.00 90.31 133 SER A C 1
ATOM 1089 O O . SER A 1 133 ? 13.362 1.332 9.735 1.00 90.31 133 SER A O 1
ATOM 1091 N N . GLN A 1 134 ? 14.816 -0.174 10.545 1.00 88.38 134 GLN A N 1
ATOM 1092 C CA . GLN A 1 134 ? 14.734 0.320 11.916 1.00 88.38 134 GLN A CA 1
ATOM 1093 C C . GLN A 1 134 ? 15.185 1.787 12.035 1.00 88.38 134 GLN A C 1
ATOM 1095 O O . GLN A 1 134 ? 14.600 2.540 12.813 1.00 88.38 134 GLN A O 1
ATOM 1100 N N . ASP A 1 135 ? 16.139 2.213 11.202 1.00 87.50 135 ASP A N 1
ATOM 1101 C CA . ASP A 1 135 ? 16.637 3.594 11.141 1.00 87.50 135 ASP A CA 1
ATOM 1102 C C . ASP A 1 135 ? 15.558 4.600 10.713 1.00 87.50 135 ASP A C 1
ATOM 1104 O O . ASP A 1 135 ? 15.537 5.735 11.188 1.00 87.50 135 ASP A O 1
ATOM 1108 N N . LEU A 1 136 ? 14.637 4.190 9.833 1.00 87.56 136 LEU A N 1
ATOM 1109 C CA . LEU A 1 136 ? 13.506 5.018 9.408 1.00 87.56 136 LEU A CA 1
ATOM 1110 C C . LEU A 1 136 ? 12.355 4.964 10.412 1.00 87.56 136 LEU A C 1
ATOM 1112 O O . LEU A 1 136 ? 11.704 5.978 10.670 1.00 87.56 136 LEU A O 1
ATOM 1116 N N . LEU A 1 137 ? 12.103 3.780 10.971 1.00 89.31 137 LEU A N 1
ATOM 1117 C CA . LEU A 1 137 ? 10.953 3.529 11.828 1.00 89.31 137 LEU A CA 1
ATOM 1118 C C . LEU A 1 137 ? 11.114 4.151 13.222 1.00 89.31 137 LEU A C 1
ATOM 1120 O O . LEU A 1 137 ? 10.174 4.765 13.722 1.00 89.31 137 LEU A O 1
ATOM 1124 N N . LEU A 1 138 ? 12.291 4.037 13.851 1.00 88.56 138 LEU A N 1
ATOM 1125 C CA . LEU A 1 138 ? 12.511 4.503 15.227 1.00 88.56 138 LEU A CA 1
ATOM 1126 C C . LEU A 1 138 ? 12.209 6.000 15.426 1.00 88.56 138 LEU A C 1
ATOM 1128 O O . LEU A 1 138 ? 11.443 6.315 16.341 1.00 88.56 138 LEU A O 1
ATOM 1132 N N . PRO A 1 139 ? 12.722 6.933 14.595 1.00 89.25 139 PRO A N 1
ATOM 1133 C CA . PRO A 1 139 ? 12.432 8.356 14.765 1.00 89.25 139 PRO A CA 1
ATOM 1134 C C . PRO A 1 139 ? 10.941 8.680 14.612 1.00 89.25 139 PRO A C 1
ATOM 1136 O O . PRO A 1 139 ? 10.422 9.545 15.316 1.00 89.25 139 PRO A O 1
ATOM 1139 N N . ILE A 1 140 ? 10.247 7.982 13.706 1.00 88.31 140 ILE A N 1
ATOM 1140 C CA . ILE A 1 140 ? 8.807 8.154 13.474 1.00 88.31 140 ILE A CA 1
ATOM 1141 C C . ILE A 1 140 ? 8.026 7.664 14.691 1.00 88.31 140 ILE A C 1
ATOM 1143 O O . ILE A 1 140 ? 7.195 8.398 15.220 1.00 88.31 140 ILE A O 1
ATOM 1147 N N . THR A 1 141 ? 8.339 6.470 15.194 1.00 86.94 141 THR A N 1
ATOM 1148 C CA . THR A 1 141 ? 7.708 5.924 16.400 1.00 86.94 141 THR A CA 1
ATOM 1149 C C . THR A 1 141 ? 7.918 6.849 17.598 1.00 86.94 141 THR A C 1
ATOM 1151 O O . THR A 1 141 ? 6.957 7.175 18.288 1.00 86.94 141 THR A O 1
ATOM 1154 N N . MET A 1 142 ? 9.137 7.356 17.817 1.00 87.94 142 MET A N 1
ATOM 1155 C CA . MET A 1 142 ? 9.424 8.307 18.901 1.00 87.94 142 MET A CA 1
ATOM 1156 C C . MET A 1 142 ? 8.600 9.598 18.803 1.00 87.94 142 MET A C 1
ATOM 1158 O O . MET A 1 142 ? 8.181 10.144 19.824 1.00 87.94 142 MET A O 1
ATOM 1162 N N . GLN A 1 143 ? 8.349 10.085 17.587 1.00 86.31 143 GLN A N 1
ATOM 1163 C CA . GLN A 1 143 ? 7.493 11.245 17.352 1.00 86.31 143 GLN A CA 1
ATOM 1164 C C . GLN A 1 143 ? 6.016 10.922 17.626 1.00 86.31 143 GLN A C 1
ATOM 1166 O O . GLN A 1 143 ? 5.330 11.707 18.281 1.00 86.31 143 GLN A O 1
ATOM 1171 N N . LEU A 1 144 ? 5.534 9.767 17.161 1.00 86.88 144 LEU A N 1
ATOM 1172 C CA . LEU A 1 144 ? 4.134 9.352 17.284 1.00 86.88 144 LEU A CA 1
ATOM 1173 C C . LEU A 1 144 ? 3.738 8.932 18.702 1.00 86.88 144 LEU A C 1
ATOM 1175 O O . LEU A 1 144 ? 2.567 9.046 19.046 1.00 86.88 144 LEU A O 1
ATOM 1179 N N . LEU A 1 145 ? 4.692 8.549 19.559 1.00 84.62 145 LEU A N 1
ATOM 1180 C CA . LEU A 1 145 ? 4.439 8.318 20.990 1.00 84.62 145 LEU A CA 1
ATOM 1181 C C . LEU A 1 145 ? 3.875 9.553 21.713 1.00 84.62 145 LEU A C 1
ATOM 1183 O O . LEU A 1 145 ? 3.271 9.417 22.772 1.00 84.62 145 LEU A O 1
ATOM 1187 N N . ARG A 1 146 ? 4.065 10.757 21.159 1.00 77.88 146 ARG A N 1
ATOM 1188 C CA . ARG A 1 146 ? 3.512 12.005 21.707 1.00 77.88 146 ARG A CA 1
ATOM 1189 C C . ARG A 1 146 ? 2.062 12.267 21.280 1.00 77.88 146 ARG A C 1
ATOM 1191 O O . ARG A 1 146 ? 1.477 13.242 21.738 1.00 77.88 146 ARG A O 1
ATOM 1198 N N . GLY A 1 147 ? 1.502 11.449 20.388 1.00 76.00 147 GLY A N 1
ATOM 1199 C CA . GLY A 1 147 ? 0.174 11.633 19.806 1.00 76.00 147 GLY A CA 1
ATOM 1200 C C . GLY A 1 147 ? -0.525 10.307 19.503 1.00 76.00 147 GLY A C 1
ATOM 1201 O O . GLY A 1 147 ? -0.369 9.326 20.225 1.00 76.00 147 GLY A O 1
ATOM 1202 N N . ILE A 1 148 ? -1.328 10.282 18.436 1.00 74.25 148 ILE A N 1
ATOM 1203 C CA . ILE A 1 148 ? -2.053 9.080 18.006 1.00 74.25 148 ILE A CA 1
ATOM 1204 C C . ILE A 1 148 ? -1.095 8.176 17.221 1.00 74.25 148 ILE A C 1
ATOM 1206 O O . ILE A 1 148 ? -0.716 8.481 16.090 1.00 74.25 148 ILE A O 1
ATOM 1210 N N . SER A 1 149 ? -0.721 7.051 17.827 1.00 80.19 149 SER A N 1
ATOM 1211 C CA . SER A 1 149 ? 0.124 6.031 17.203 1.00 80.19 149 SER A CA 1
ATOM 1212 C C . SER A 1 149 ? -0.745 4.988 16.497 1.00 80.19 149 SER A C 1
ATOM 1214 O O . SER A 1 149 ? -1.098 3.961 17.072 1.00 80.19 149 SER A O 1
ATOM 1216 N N . THR A 1 150 ? -1.137 5.275 15.254 1.00 87.88 150 THR A N 1
ATOM 1217 C CA . THR A 1 150 ? -1.847 4.326 14.379 1.00 87.88 150 THR A CA 1
ATOM 1218 C C . THR A 1 150 ? -0.971 3.910 13.197 1.00 87.88 150 THR A C 1
ATOM 1220 O O . THR A 1 150 ? -0.099 4.680 12.780 1.00 87.88 150 THR A O 1
ATOM 1223 N N . PRO A 1 151 ? -1.211 2.729 12.587 1.00 89.62 151 PRO A N 1
ATOM 1224 C CA . PRO A 1 151 ? -0.518 2.327 11.362 1.00 89.62 151 PRO A CA 1
ATOM 1225 C C . PRO A 1 151 ? -0.634 3.382 10.252 1.00 89.62 151 PRO A C 1
ATOM 1227 O O . PRO A 1 151 ? 0.345 3.668 9.569 1.00 89.62 151 PRO A O 1
ATOM 1230 N N . GLN A 1 152 ? -1.796 4.034 10.131 1.00 91.38 152 GLN A N 1
ATOM 1231 C CA . GLN A 1 152 ? -2.005 5.157 9.216 1.00 91.38 152 GLN A CA 1
ATOM 1232 C C . GLN A 1 152 ? -1.036 6.319 9.470 1.00 91.38 152 GLN A C 1
ATOM 1234 O O . GLN A 1 152 ? -0.452 6.848 8.527 1.00 91.38 152 GLN A O 1
ATOM 1239 N N . ALA A 1 153 ? -0.847 6.717 10.733 1.00 90.00 153 ALA A N 1
ATOM 1240 C CA . ALA A 1 153 ? 0.043 7.816 11.095 1.00 90.00 153 ALA A CA 1
ATOM 1241 C C . ALA A 1 153 ? 1.508 7.494 10.755 1.00 90.00 153 ALA A C 1
ATOM 1243 O O . ALA A 1 153 ? 2.219 8.347 10.221 1.00 90.00 153 ALA A O 1
ATOM 1244 N N . VAL A 1 154 ? 1.935 6.246 10.985 1.00 90.88 154 VAL A N 1
ATOM 1245 C CA . VAL A 1 154 ? 3.269 5.756 10.596 1.00 90.88 154 VAL A CA 1
ATOM 1246 C C . VAL A 1 154 ? 3.451 5.841 9.081 1.00 90.88 154 VAL A C 1
ATOM 1248 O O . VAL A 1 154 ? 4.419 6.435 8.609 1.00 90.88 154 VAL A O 1
ATOM 1251 N N . VAL A 1 155 ? 2.510 5.292 8.307 1.00 91.62 155 VAL A N 1
ATOM 1252 C CA . VAL A 1 155 ? 2.586 5.274 6.836 1.00 91.62 155 VAL A CA 1
ATOM 1253 C C . VAL A 1 155 ? 2.528 6.687 6.257 1.00 91.62 155 VAL A C 1
ATOM 1255 O O . VAL A 1 155 ? 3.235 6.976 5.293 1.00 91.62 155 VAL A O 1
ATOM 1258 N N . ARG A 1 156 ? 1.753 7.596 6.858 1.00 91.06 156 ARG A N 1
ATOM 1259 C CA . ARG A 1 156 ? 1.692 9.006 6.451 1.00 91.06 156 ARG A CA 1
ATOM 1260 C C . ARG A 1 156 ? 3.026 9.717 6.656 1.00 91.06 156 ARG A C 1
ATOM 1262 O O . ARG A 1 156 ? 3.484 10.422 5.760 1.00 91.06 156 ARG A O 1
ATOM 1269 N N . GLU A 1 157 ? 3.672 9.514 7.800 1.00 89.19 157 GLU A N 1
ATOM 1270 C CA . GLU A 1 157 ? 4.975 10.125 8.068 1.00 89.19 157 GLU A CA 1
ATOM 1271 C C . GLU A 1 157 ? 6.078 9.512 7.189 1.00 89.19 157 GLU A C 1
ATOM 1273 O O . GLU A 1 157 ? 6.925 10.238 6.665 1.00 89.19 157 GLU A O 1
ATOM 1278 N N . LEU A 1 158 ? 6.025 8.198 6.937 1.00 89.75 158 LEU A N 1
ATOM 1279 C CA . LEU A 1 158 ? 6.895 7.545 5.954 1.00 89.75 158 LEU A CA 1
ATOM 1280 C C . LEU A 1 158 ? 6.688 8.143 4.558 1.00 89.75 158 LEU A C 1
ATOM 1282 O O . LEU A 1 158 ? 7.667 8.511 3.912 1.00 89.75 158 LEU A O 1
ATOM 1286 N N . LYS A 1 159 ? 5.435 8.325 4.121 1.00 88.75 159 LYS A N 1
ATOM 1287 C CA . LYS A 1 159 ? 5.105 8.957 2.836 1.00 88.75 159 LYS A CA 1
ATOM 1288 C C . LYS A 1 159 ? 5.670 10.370 2.759 1.00 88.75 159 LYS A C 1
ATOM 1290 O O . LYS A 1 159 ? 6.316 10.713 1.779 1.00 88.75 159 LYS A O 1
ATOM 1295 N N . LYS A 1 160 ? 5.514 11.177 3.806 1.00 86.75 160 LYS A N 1
ATOM 1296 C CA . LYS A 1 160 ? 6.036 12.549 3.842 1.00 86.75 160 LYS A CA 1
ATOM 1297 C C . LYS A 1 160 ? 7.559 12.618 3.673 1.00 86.75 160 LYS A C 1
ATOM 1299 O O . LYS A 1 160 ? 8.058 13.540 3.038 1.00 86.75 160 LYS A O 1
ATOM 1304 N N . ARG A 1 161 ? 8.296 11.666 4.252 1.00 83.25 161 ARG A N 1
ATOM 1305 C CA . ARG A 1 161 ? 9.770 11.645 4.231 1.00 83.25 161 ARG A CA 1
ATOM 1306 C C . ARG A 1 161 ? 10.351 10.971 2.994 1.00 83.25 161 ARG A C 1
ATOM 1308 O O . ARG A 1 161 ? 11.435 11.339 2.552 1.00 83.25 161 ARG A O 1
ATOM 1315 N N . LEU A 1 162 ? 9.669 9.944 2.492 1.00 81.94 162 LEU A N 1
ATOM 1316 C CA . LEU A 1 162 ? 10.220 9.005 1.518 1.00 81.94 162 LEU A CA 1
ATOM 1317 C C . LEU A 1 162 ? 9.494 9.016 0.190 1.00 81.94 162 LEU A C 1
ATOM 1319 O O . LEU A 1 162 ? 10.045 8.456 -0.750 1.00 81.94 162 LEU A O 1
ATOM 1323 N N . SER A 1 163 ? 8.302 9.608 0.094 1.00 71.25 163 SER A N 1
ATOM 1324 C CA . SER A 1 163 ? 7.638 9.743 -1.193 1.00 71.25 163 SER A CA 1
ATOM 1325 C C . SER A 1 163 ? 8.447 10.710 -2.045 1.00 71.25 163 SER A C 1
ATOM 1327 O O . SER A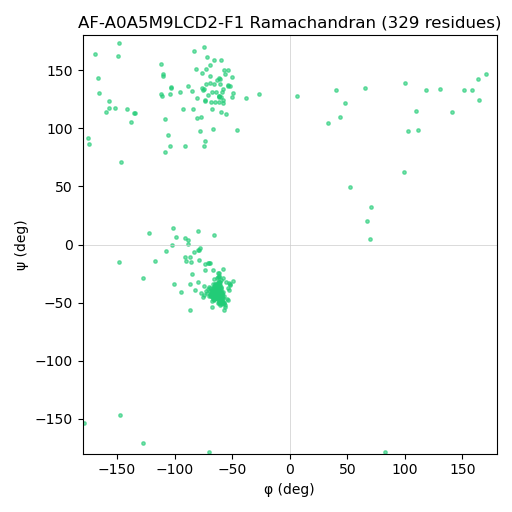 1 163 ? 8.524 11.897 -1.709 1.00 71.25 163 SER A O 1
ATOM 1329 N N . PRO A 1 164 ? 9.014 10.258 -3.171 1.00 64.25 164 PRO A N 1
ATOM 1330 C CA . PRO A 1 164 ? 9.332 11.185 -4.236 1.00 64.25 164 PRO A CA 1
ATOM 1331 C C . PRO A 1 164 ? 8.120 12.037 -4.557 1.00 64.25 164 PRO A C 1
ATOM 1333 O O . PRO A 1 164 ? 6.992 11.544 -4.572 1.00 64.25 164 PRO A O 1
ATOM 1336 N N . SER A 1 165 ? 8.365 13.302 -4.895 1.00 65.00 165 SER A N 1
ATOM 1337 C CA . SER A 1 165 ? 7.441 13.991 -5.789 1.00 65.00 165 SER A CA 1
ATOM 1338 C C . SER A 1 165 ? 7.250 13.104 -7.020 1.00 65.00 165 SER A C 1
ATOM 1340 O O . SER A 1 165 ? 8.238 12.590 -7.549 1.00 65.00 165 SER A O 1
ATOM 1342 N N . ASP A 1 166 ? 6.017 12.941 -7.497 1.00 65.06 166 ASP A N 1
ATOM 1343 C CA . ASP A 1 166 ? 5.721 12.143 -8.695 1.00 65.06 166 ASP A CA 1
ATOM 1344 C C . ASP A 1 166 ? 6.633 12.514 -9.877 1.00 65.06 166 ASP A C 1
ATOM 1346 O O . ASP A 1 166 ? 7.033 11.652 -10.660 1.00 65.06 166 ASP A O 1
ATOM 1350 N N . SER A 1 167 ? 7.054 13.782 -9.953 1.00 67.69 167 SER A N 1
ATOM 1351 C CA . SER A 1 167 ? 8.040 14.277 -10.920 1.00 67.69 167 SER A CA 1
ATOM 1352 C C . SER A 1 167 ? 9.423 13.623 -10.769 1.00 67.69 167 SER A C 1
ATOM 1354 O O . SER A 1 167 ? 10.012 13.170 -11.752 1.00 67.69 167 SER A O 1
ATOM 1356 N N . ASN A 1 168 ? 9.926 13.485 -9.539 1.00 73.50 168 ASN A N 1
ATOM 1357 C CA . ASN A 1 168 ? 11.214 12.849 -9.255 1.00 73.50 168 ASN A CA 1
ATOM 1358 C C . ASN A 1 168 ? 11.181 11.344 -9.552 1.00 73.50 168 ASN A C 1
ATOM 1360 O O . ASN A 1 168 ? 12.146 10.824 -10.113 1.00 73.50 168 ASN A O 1
ATOM 1364 N N . THR A 1 169 ? 10.078 10.647 -9.240 1.00 74.19 169 THR A N 1
ATOM 1365 C CA . THR A 1 169 ? 9.902 9.226 -9.608 1.00 74.19 169 THR A CA 1
ATOM 1366 C C . THR A 1 169 ? 9.933 9.048 -11.114 1.00 74.19 169 THR A C 1
ATOM 1368 O O . THR A 1 169 ? 10.680 8.213 -11.621 1.00 74.19 169 THR A O 1
ATOM 1371 N N . LYS A 1 170 ? 9.145 9.856 -11.836 1.00 79.31 170 LYS A N 1
ATOM 1372 C CA . LYS A 1 170 ? 9.079 9.811 -13.299 1.00 79.31 170 LYS A CA 1
ATOM 1373 C C . LYS A 1 170 ? 10.448 10.094 -13.914 1.00 79.31 170 LYS A C 1
ATOM 1375 O O . LYS A 1 170 ? 10.854 9.378 -14.824 1.00 79.31 170 LYS A O 1
ATOM 1380 N N . ASN A 1 171 ? 11.190 11.069 -13.389 1.00 82.38 171 ASN A N 1
ATOM 1381 C CA . ASN A 1 171 ? 12.534 11.377 -13.872 1.00 82.38 171 ASN A CA 1
ATOM 1382 C C . ASN A 1 171 ? 13.540 10.244 -13.593 1.00 82.38 171 ASN A C 1
ATOM 1384 O O . ASN A 1 171 ? 14.326 9.888 -14.467 1.00 82.38 171 ASN A O 1
ATOM 1388 N N . LEU A 1 172 ? 13.500 9.630 -12.407 1.00 82.62 172 LEU A N 1
ATOM 1389 C CA . LEU A 1 172 ? 14.374 8.498 -12.091 1.00 82.62 172 LEU A CA 1
ATOM 1390 C C . LEU A 1 172 ? 14.073 7.286 -12.981 1.00 82.62 172 LEU A C 1
ATOM 1392 O O . LEU A 1 172 ? 14.999 6.693 -13.532 1.00 82.62 172 LEU A O 1
ATOM 1396 N N . LEU A 1 173 ? 12.792 6.942 -13.155 1.00 84.62 173 LEU A N 1
ATOM 1397 C CA . LEU A 1 173 ? 12.363 5.859 -14.044 1.00 84.62 173 LEU A CA 1
ATOM 1398 C C . LEU A 1 173 ? 12.774 6.125 -15.491 1.00 84.62 173 LEU A C 1
ATOM 1400 O O . LEU A 1 173 ? 13.261 5.218 -16.154 1.00 84.62 173 LEU A O 1
ATOM 1404 N N . ARG A 1 174 ? 12.653 7.372 -15.956 1.00 85.44 174 ARG A N 1
ATOM 1405 C CA . ARG A 1 174 ? 13.147 7.811 -17.265 1.00 85.44 174 ARG A CA 1
ATOM 1406 C C . ARG A 1 174 ? 14.644 7.545 -17.425 1.00 85.44 174 ARG A C 1
ATOM 1408 O O . ARG A 1 174 ? 15.054 6.933 -18.407 1.00 85.44 174 ARG A O 1
ATOM 1415 N N . ILE A 1 175 ? 15.461 7.968 -16.458 1.00 87.75 175 ILE A N 1
ATOM 1416 C CA . ILE A 1 175 ? 16.916 7.747 -16.486 1.00 87.75 175 ILE A CA 1
ATOM 1417 C C . ILE A 1 175 ? 17.232 6.247 -16.505 1.00 87.75 175 ILE A C 1
ATOM 1419 O O . ILE A 1 175 ? 18.049 5.804 -17.308 1.00 87.75 175 ILE A O 1
ATOM 1423 N N . GLN A 1 176 ? 16.567 5.458 -15.655 1.00 87.38 176 GLN A N 1
ATOM 1424 C CA . GLN A 1 176 ? 16.758 4.007 -15.587 1.00 87.38 176 GLN A CA 1
ATOM 1425 C C . GLN A 1 176 ? 16.357 3.310 -16.889 1.00 87.38 176 GLN A C 1
ATOM 1427 O O . GLN A 1 176 ? 17.100 2.462 -17.376 1.00 87.38 176 GLN A O 1
ATOM 1432 N N . TYR A 1 177 ? 15.216 3.686 -17.467 1.00 90.06 177 TYR A N 1
ATOM 1433 C CA . TYR A 1 177 ? 14.714 3.128 -18.717 1.00 90.06 177 TYR A CA 1
ATOM 1434 C C . TYR A 1 177 ? 15.684 3.393 -19.872 1.00 90.06 177 TYR A C 1
ATOM 1436 O O . TYR A 1 177 ? 16.126 2.455 -20.534 1.00 90.06 177 TYR A O 1
ATOM 1444 N N . ARG A 1 178 ? 16.112 4.651 -20.048 1.00 88.94 178 ARG A N 1
ATOM 1445 C CA . ARG A 1 178 ? 17.090 5.022 -21.082 1.00 88.94 178 ARG A CA 1
ATOM 1446 C C . ARG A 1 178 ? 18.431 4.319 -20.884 1.00 88.94 178 ARG A C 1
ATOM 1448 O O . ARG A 1 178 ? 18.974 3.764 -21.832 1.00 88.94 178 ARG A O 1
ATOM 1455 N N . ALA A 1 179 ? 18.944 4.275 -19.654 1.00 89.06 179 ALA A N 1
ATOM 1456 C CA . ALA A 1 179 ? 20.185 3.562 -19.352 1.00 89.06 179 ALA A CA 1
ATOM 1457 C C . ALA A 1 179 ? 20.084 2.056 -19.667 1.00 89.06 179 ALA A C 1
ATOM 1459 O O . ALA A 1 179 ? 21.060 1.452 -20.115 1.00 89.06 179 ALA A O 1
ATOM 1460 N N . HIS A 1 180 ? 18.910 1.446 -19.467 1.00 89.50 180 HIS A N 1
ATOM 1461 C CA . HIS A 1 180 ? 18.676 0.037 -19.789 1.00 89.50 180 HIS A CA 1
ATOM 1462 C C . HIS A 1 180 ? 18.640 -0.228 -21.300 1.00 89.50 180 HIS A C 1
ATOM 1464 O O . HIS A 1 180 ? 19.175 -1.245 -21.748 1.00 89.50 180 HIS A O 1
ATOM 1470 N N . LEU A 1 181 ? 18.087 0.698 -22.091 1.00 88.44 181 LEU A N 1
ATOM 1471 C CA . LEU A 1 181 ? 18.153 0.648 -23.557 1.00 88.44 181 LEU A CA 1
ATOM 1472 C C . LEU A 1 181 ? 19.595 0.810 -24.063 1.00 88.44 181 LEU A C 1
ATOM 1474 O O . LEU A 1 181 ? 20.049 0.026 -24.892 1.00 88.44 181 LEU A O 1
ATOM 1478 N N . GLU A 1 182 ? 20.366 1.749 -23.511 1.00 87.50 182 GLU A N 1
ATOM 1479 C CA . GLU A 1 182 ? 21.784 1.913 -23.869 1.00 87.50 182 GLU A CA 1
ATOM 1480 C C . GLU A 1 182 ? 22.617 0.669 -23.531 1.00 87.50 182 GLU A C 1
ATOM 1482 O O . GLU A 1 182 ? 23.527 0.286 -24.268 1.00 87.50 182 GLU A O 1
ATOM 1487 N N . LYS A 1 183 ? 22.272 -0.034 -22.448 1.00 86.00 183 LYS A N 1
ATOM 1488 C CA . LYS A 1 183 ? 22.947 -1.275 -22.063 1.00 86.00 183 LYS A CA 1
ATOM 1489 C C . LYS A 1 183 ? 22.820 -2.371 -23.130 1.00 86.00 183 LYS A C 1
ATOM 1491 O O . LYS A 1 183 ? 23.783 -3.123 -23.311 1.00 86.00 183 LYS A O 1
ATOM 1496 N N . ALA A 1 184 ? 21.705 -2.445 -23.863 1.00 83.38 184 ALA A N 1
ATOM 1497 C CA . ALA A 1 184 ? 21.549 -3.385 -24.981 1.00 83.38 184 ALA A CA 1
ATOM 1498 C C . ALA A 1 184 ? 22.574 -3.141 -26.094 1.00 83.38 184 ALA A C 1
ATOM 1500 O O . ALA A 1 184 ? 23.125 -4.090 -26.653 1.00 83.38 184 ALA A O 1
ATOM 1501 N N . LYS A 1 185 ? 22.917 -1.873 -26.345 1.00 81.75 185 LYS A N 1
ATOM 1502 C CA . LYS A 1 185 ? 23.865 -1.482 -27.397 1.00 81.75 185 LYS A CA 1
ATOM 1503 C C . LYS A 1 185 ? 25.297 -1.953 -27.121 1.00 81.75 185 LYS A C 1
ATOM 1505 O O . LYS A 1 185 ? 26.086 -2.111 -28.048 1.00 81.75 185 LYS A O 1
ATOM 1510 N N . THR A 1 186 ? 25.635 -2.233 -25.859 1.00 79.62 186 THR A N 1
ATOM 1511 C CA . THR A 1 186 ? 26.985 -2.669 -25.451 1.00 79.62 186 THR A CA 1
ATOM 1512 C C . THR A 1 186 ? 27.288 -4.149 -25.726 1.00 79.62 186 THR A C 1
ATOM 1514 O O . THR A 1 186 ? 28.446 -4.554 -25.639 1.00 79.62 186 THR A O 1
ATOM 1517 N N . GLY A 1 187 ? 26.277 -4.973 -26.043 1.00 66.50 187 GLY A N 1
ATOM 1518 C CA . GLY A 1 187 ? 26.444 -6.376 -26.459 1.00 66.50 187 GLY A CA 1
ATOM 1519 C C . GLY A 1 187 ? 26.917 -7.367 -25.382 1.00 66.50 187 GLY A C 1
ATOM 1520 O O . GLY A 1 187 ? 27.165 -8.525 -25.694 1.00 66.50 187 GLY A O 1
ATOM 1521 N N . ARG A 1 188 ? 27.054 -6.949 -24.115 1.00 65.00 188 ARG A N 1
ATOM 1522 C CA . ARG A 1 188 ? 27.531 -7.804 -23.001 1.00 65.00 188 ARG A CA 1
ATOM 1523 C C . ARG A 1 188 ? 26.416 -8.384 -22.118 1.00 65.00 188 ARG A C 1
ATOM 1525 O O . ARG A 1 188 ? 26.705 -8.958 -21.071 1.00 65.00 188 ARG A O 1
ATOM 1532 N N . SER A 1 189 ? 25.151 -8.199 -22.488 1.00 71.88 189 SER A N 1
ATOM 1533 C CA . SER A 1 189 ? 24.001 -8.605 -21.668 1.00 71.88 189 SER A CA 1
ATOM 1534 C C . SER A 1 189 ? 23.372 -9.886 -22.213 1.00 71.88 189 SER A C 1
ATOM 1536 O O . SER A 1 189 ? 23.146 -9.986 -23.413 1.00 71.88 189 SER A O 1
ATOM 1538 N N . ASN A 1 190 ? 23.065 -10.846 -21.336 1.00 81.69 190 ASN A N 1
ATOM 1539 C CA . ASN A 1 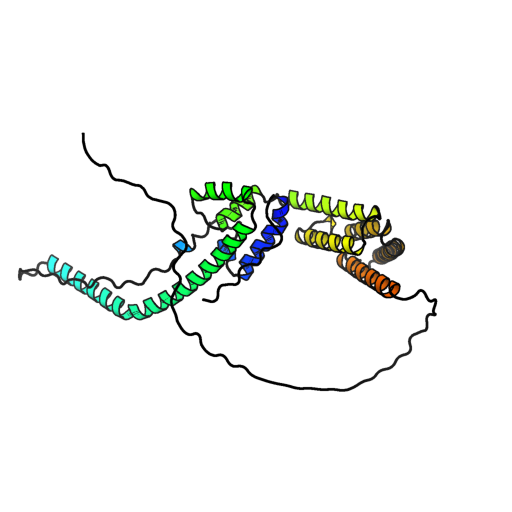190 ? 22.202 -11.980 -21.683 1.00 81.69 190 ASN A CA 1
ATOM 1540 C C . ASN A 1 190 ? 20.828 -11.440 -22.133 1.00 81.69 190 ASN A C 1
ATOM 1542 O O . ASN A 1 190 ? 20.269 -10.575 -21.452 1.00 81.6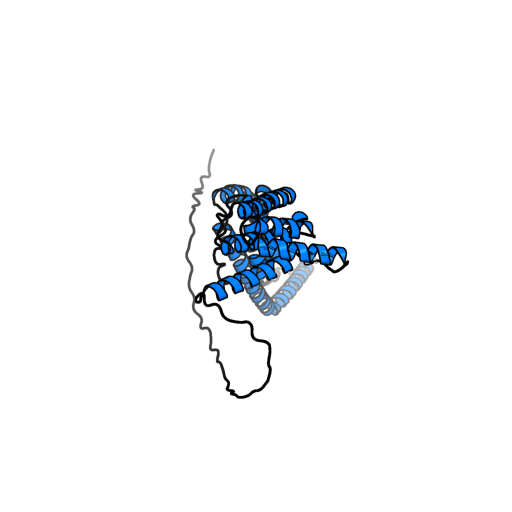9 190 ASN A O 1
ATOM 1546 N N . VAL A 1 191 ? 20.337 -11.922 -23.279 1.00 83.25 191 VAL A N 1
ATOM 1547 C CA . VAL A 1 191 ? 19.150 -11.385 -23.962 1.00 83.25 191 VAL A CA 1
ATOM 1548 C C . VAL A 1 191 ? 17.885 -11.602 -23.135 1.00 83.25 191 VAL A C 1
ATOM 1550 O O . VAL A 1 191 ? 17.172 -10.631 -22.890 1.00 83.25 191 VAL A O 1
ATOM 1553 N N . ASP A 1 192 ? 17.655 -12.805 -22.606 1.00 83.81 192 ASP A N 1
ATOM 1554 C CA . ASP A 1 192 ? 16.475 -13.116 -21.784 1.00 83.81 192 ASP A CA 1
ATOM 1555 C C . ASP A 1 192 ? 16.454 -12.313 -20.496 1.00 83.81 192 ASP A C 1
ATOM 1557 O O . ASP A 1 192 ? 15.433 -11.752 -20.100 1.00 83.81 192 ASP A O 1
ATOM 1561 N N . LYS A 1 193 ? 17.605 -12.215 -19.825 1.00 86.69 193 LYS A N 1
ATOM 1562 C CA . LYS A 1 193 ? 17.731 -11.402 -18.618 1.00 86.69 193 LYS A CA 1
ATOM 1563 C C . LYS A 1 193 ? 17.453 -9.935 -18.933 1.00 86.69 193 LYS A C 1
ATOM 1565 O O . LYS A 1 193 ? 16.710 -9.286 -18.206 1.00 86.69 193 LYS A O 1
ATOM 1570 N N . TRP A 1 194 ? 18.036 -9.416 -20.013 1.00 89.62 194 TRP A N 1
ATOM 1571 C CA . TRP A 1 194 ? 17.826 -8.034 -20.426 1.00 89.62 194 TRP A CA 1
ATOM 1572 C C . TRP A 1 194 ? 16.359 -7.758 -20.773 1.00 89.62 194 TRP A C 1
ATOM 1574 O O . TRP A 1 194 ? 15.837 -6.727 -20.346 1.00 89.62 194 TRP A O 1
ATOM 1584 N N . PHE A 1 195 ? 15.698 -8.674 -21.487 1.00 88.44 195 PHE A N 1
ATOM 1585 C CA . PHE A 1 195 ? 14.298 -8.547 -21.883 1.00 88.44 195 PHE A CA 1
ATOM 1586 C C . PHE A 1 195 ? 13.355 -8.623 -20.677 1.00 88.44 195 PHE A C 1
ATOM 1588 O O . PHE A 1 195 ? 12.491 -7.764 -20.534 1.00 88.44 195 PHE A O 1
ATOM 1595 N N . ASN A 1 196 ? 13.571 -9.562 -19.751 1.00 87.62 196 ASN A N 1
ATOM 1596 C CA . ASN A 1 196 ? 12.800 -9.651 -18.506 1.00 87.62 196 ASN A CA 1
ATOM 1597 C C . ASN A 1 196 ? 12.957 -8.388 -17.639 1.00 87.62 196 ASN A C 1
ATOM 1599 O O . ASN A 1 196 ? 11.968 -7.839 -17.144 1.00 87.62 196 ASN A O 1
ATOM 1603 N N . ASP A 1 197 ? 14.190 -7.888 -17.494 1.00 87.75 197 ASP A N 1
ATOM 1604 C CA . ASP A 1 197 ? 14.471 -6.637 -16.782 1.00 87.75 197 ASP A CA 1
ATOM 1605 C C . ASP A 1 197 ? 13.796 -5.438 -17.484 1.00 87.75 197 ASP A C 1
ATOM 1607 O O . ASP A 1 197 ? 13.210 -4.574 -16.823 1.00 87.75 197 ASP A O 1
ATOM 1611 N N . TRP A 1 198 ? 13.832 -5.397 -18.823 1.00 91.38 198 TRP A N 1
ATOM 1612 C CA . TRP A 1 198 ? 13.175 -4.363 -19.626 1.00 91.38 198 TRP A CA 1
ATOM 1613 C C . TRP A 1 198 ? 11.654 -4.415 -19.470 1.00 91.38 198 TRP A C 1
ATOM 1615 O O . TRP A 1 198 ? 11.048 -3.377 -19.227 1.00 91.38 198 TRP A O 1
ATOM 1625 N N . GLN A 1 199 ? 11.035 -5.596 -19.527 1.00 89.81 199 GLN A N 1
ATOM 1626 C CA . GLN A 1 199 ? 9.589 -5.775 -19.382 1.00 89.81 199 GLN A CA 1
ATOM 1627 C C . GLN A 1 199 ? 9.113 -5.320 -17.995 1.00 89.81 199 GLN A C 1
ATOM 1629 O O . GLN A 1 199 ? 8.094 -4.638 -17.875 1.00 89.81 199 GLN A O 1
ATOM 1634 N N . ALA A 1 200 ? 9.882 -5.619 -16.943 1.00 87.31 200 ALA A N 1
ATOM 1635 C CA . ALA A 1 200 ? 9.600 -5.122 -15.600 1.00 87.31 200 ALA A CA 1
ATOM 1636 C C . ALA A 1 200 ? 9.706 -3.587 -15.508 1.00 87.31 200 ALA A C 1
ATOM 1638 O O . ALA A 1 200 ? 8.888 -2.950 -14.839 1.00 87.31 200 ALA A O 1
ATOM 1639 N N . LEU A 1 201 ? 10.693 -2.972 -16.172 1.00 88.06 201 LEU A N 1
ATOM 1640 C CA . LEU A 1 201 ? 10.829 -1.511 -16.248 1.00 88.06 201 LEU A CA 1
ATOM 1641 C C . LEU A 1 201 ? 9.719 -0.864 -17.089 1.00 88.06 201 LEU A C 1
ATOM 1643 O O . LEU A 1 201 ? 9.185 0.167 -16.686 1.00 88.06 201 LEU A O 1
ATOM 1647 N N . TYR A 1 202 ? 9.340 -1.480 -18.208 1.00 88.94 202 TYR A N 1
ATOM 1648 C CA . TYR A 1 202 ? 8.254 -1.049 -19.084 1.00 88.94 202 TYR A CA 1
ATOM 1649 C C . TYR A 1 202 ? 6.914 -1.050 -18.343 1.00 88.94 202 TYR A C 1
ATOM 1651 O O . TYR A 1 202 ? 6.228 -0.030 -18.326 1.00 88.94 202 TYR A O 1
ATOM 1659 N N . ALA A 1 203 ? 6.588 -2.134 -17.631 1.00 86.44 203 ALA A N 1
ATOM 1660 C CA . ALA A 1 203 ? 5.369 -2.225 -16.826 1.00 86.44 203 ALA A CA 1
ATOM 1661 C C . ALA A 1 203 ? 5.308 -1.136 -15.740 1.00 86.44 203 ALA A C 1
ATOM 1663 O O . ALA A 1 203 ? 4.271 -0.501 -15.541 1.00 86.44 203 ALA A O 1
ATOM 1664 N N . LYS A 1 204 ? 6.438 -0.854 -15.071 1.00 84.31 204 LYS A N 1
ATOM 1665 C CA . LYS A 1 204 ? 6.534 0.276 -14.130 1.00 84.31 204 LYS A CA 1
ATOM 1666 C C . LYS A 1 204 ? 6.302 1.604 -14.843 1.00 84.31 204 LYS A C 1
ATOM 1668 O O . LYS A 1 204 ? 5.541 2.434 -14.359 1.00 84.31 204 LYS A O 1
ATOM 1673 N N . ALA A 1 205 ? 6.940 1.818 -15.988 1.00 86.31 205 ALA A N 1
ATOM 1674 C CA . ALA A 1 205 ? 6.834 3.075 -16.708 1.00 86.31 205 ALA A CA 1
ATOM 1675 C C . ALA A 1 205 ? 5.423 3.336 -17.261 1.00 86.31 205 ALA A C 1
ATOM 1677 O O . ALA A 1 205 ? 4.964 4.480 -17.252 1.00 86.31 205 ALA A O 1
ATOM 1678 N N . GLN A 1 206 ? 4.718 2.276 -17.660 1.00 86.50 206 GLN A N 1
ATOM 1679 C CA . GLN A 1 206 ? 3.311 2.318 -18.043 1.00 86.50 206 GLN A CA 1
ATOM 1680 C C . GLN A 1 206 ? 2.420 2.687 -16.850 1.00 86.50 206 GLN A C 1
ATOM 1682 O O . GLN A 1 206 ? 1.574 3.568 -16.985 1.00 86.50 206 GLN A O 1
ATOM 1687 N N . ALA A 1 207 ? 2.661 2.099 -15.671 1.00 83.62 207 ALA A N 1
ATOM 1688 C CA . ALA A 1 207 ? 1.907 2.403 -14.452 1.00 83.62 207 ALA A CA 1
ATOM 1689 C C . ALA A 1 207 ? 2.040 3.872 -14.001 1.00 83.62 207 ALA A C 1
ATOM 1691 O O . ALA A 1 207 ? 1.090 4.437 -13.468 1.00 83.62 207 ALA A O 1
ATOM 1692 N N . PHE A 1 208 ? 3.192 4.509 -14.244 1.00 81.75 208 PHE A N 1
ATOM 1693 C CA . PHE A 1 208 ? 3.416 5.940 -13.970 1.00 81.75 208 PHE A CA 1
ATOM 1694 C C . PHE A 1 208 ? 3.086 6.866 -15.156 1.00 81.75 208 PHE A C 1
ATOM 1696 O O . PHE A 1 208 ? 3.342 8.074 -15.085 1.00 81.75 208 PHE A O 1
ATOM 1703 N N . GLU A 1 209 ? 2.540 6.318 -16.243 1.00 82.50 209 GLU A N 1
ATOM 1704 C CA . GLU A 1 209 ? 2.173 7.033 -17.468 1.00 82.50 209 GLU A CA 1
ATOM 1705 C C . GLU A 1 209 ? 3.306 7.887 -18.062 1.00 82.50 209 GLU A C 1
ATOM 1707 O O . GLU A 1 209 ? 3.141 9.068 -18.384 1.00 82.50 209 GLU A O 1
ATOM 1712 N N . LEU A 1 210 ? 4.495 7.301 -18.209 1.00 83.06 210 LEU A N 1
ATOM 1713 C CA . LEU A 1 210 ? 5.609 7.965 -18.881 1.00 83.06 210 LEU A CA 1
ATOM 1714 C C . LEU A 1 210 ? 5.327 8.128 -20.381 1.00 83.06 210 LEU A C 1
ATOM 1716 O O . LEU A 1 210 ? 5.147 7.153 -21.105 1.00 83.06 210 LEU A O 1
ATOM 1720 N N . HIS A 1 211 ? 5.358 9.374 -20.857 1.00 78.75 211 HIS A N 1
ATOM 1721 C CA . HIS A 1 211 ? 5.157 9.708 -22.271 1.00 78.75 211 HIS A CA 1
ATOM 1722 C C . HIS A 1 211 ? 6.208 9.080 -23.200 1.00 78.75 211 HIS A C 1
ATOM 1724 O O . HIS A 1 211 ? 5.903 8.807 -24.348 1.00 78.75 211 HIS A O 1
ATOM 1730 N N . GLU A 1 212 ? 7.418 8.801 -22.705 1.00 78.12 212 GLU A N 1
ATOM 1731 C CA . GLU A 1 212 ? 8.503 8.184 -23.494 1.00 78.12 212 GLU A CA 1
ATOM 1732 C C . GLU A 1 212 ? 8.246 6.722 -23.853 1.00 78.12 212 GLU A C 1
ATOM 1734 O O . GLU A 1 212 ? 8.914 6.165 -24.710 1.00 78.12 212 GLU A O 1
ATOM 1739 N N . VAL A 1 213 ? 7.293 6.096 -23.171 1.00 81.31 213 VAL A N 1
ATOM 1740 C CA . VAL A 1 213 ? 6.942 4.686 -23.347 1.00 81.31 213 VAL A CA 1
ATOM 1741 C C . VAL A 1 213 ? 5.662 4.545 -24.189 1.00 81.31 213 VAL A C 1
ATOM 1743 O O . VAL A 1 213 ? 5.212 3.439 -24.487 1.00 81.31 213 VAL A O 1
ATOM 1746 N N . LYS A 1 214 ? 5.079 5.680 -24.603 1.00 80.75 214 LYS A N 1
ATOM 1747 C CA . LYS A 1 214 ? 3.877 5.776 -25.433 1.00 80.75 214 LYS A CA 1
ATOM 1748 C C . LYS A 1 214 ? 4.242 6.303 -26.829 1.00 80.75 214 LYS A C 1
ATOM 1750 O O . LYS A 1 214 ? 5.079 7.189 -26.970 1.00 80.75 214 LYS A O 1
ATOM 1755 N N . GLY A 1 215 ? 3.540 5.803 -27.843 1.00 80.44 215 GLY A N 1
ATOM 1756 C CA . GLY A 1 215 ? 3.656 6.269 -29.227 1.00 80.44 215 GLY A CA 1
ATOM 1757 C C . GLY A 1 215 ? 4.824 5.664 -30.008 1.00 80.44 215 GLY A C 1
ATOM 1758 O O . GLY A 1 215 ? 5.575 4.828 -29.503 1.00 80.44 215 GLY A O 1
ATOM 1759 N N . ASP A 1 216 ? 4.960 6.104 -31.258 1.00 80.50 216 ASP A N 1
ATOM 1760 C CA . ASP A 1 216 ? 5.876 5.501 -32.233 1.00 80.50 216 ASP A CA 1
ATOM 1761 C C . ASP A 1 216 ? 7.356 5.663 -31.847 1.00 80.50 216 ASP A C 1
ATOM 1763 O O . ASP A 1 216 ? 8.163 4.779 -32.125 1.00 80.50 216 ASP A O 1
ATOM 1767 N N . LEU A 1 217 ? 7.711 6.744 -31.137 1.00 83.06 217 LEU A N 1
ATOM 1768 C CA . LEU A 1 217 ? 9.086 6.985 -30.679 1.00 83.06 217 LEU A CA 1
ATOM 1769 C C . LEU A 1 217 ? 9.577 5.894 -29.712 1.00 83.06 217 LEU A C 1
ATOM 1771 O O . LEU A 1 217 ? 10.732 5.481 -29.759 1.00 83.06 217 LEU A O 1
ATOM 1775 N N . ALA A 1 218 ? 8.686 5.379 -28.862 1.00 86.38 218 ALA A N 1
ATOM 1776 C CA . ALA A 1 218 ? 9.020 4.305 -27.931 1.00 86.38 218 ALA A CA 1
ATOM 1777 C C . ALA A 1 218 ? 9.350 3.001 -28.678 1.00 86.38 218 ALA A C 1
ATOM 1779 O O . ALA A 1 218 ? 10.246 2.251 -28.286 1.00 86.38 218 ALA A O 1
ATOM 1780 N N . VAL A 1 219 ? 8.634 2.746 -29.779 1.00 87.31 219 VAL A N 1
ATOM 1781 C CA . VAL A 1 219 ? 8.875 1.599 -30.659 1.00 87.31 219 VAL A CA 1
ATOM 1782 C C . VAL A 1 219 ? 10.207 1.757 -31.384 1.00 87.31 219 VAL A C 1
ATOM 1784 O O . VAL A 1 219 ? 10.990 0.809 -31.419 1.00 87.31 219 VAL A O 1
ATOM 1787 N N . THR A 1 220 ? 10.511 2.947 -31.906 1.00 87.06 220 THR A N 1
ATOM 1788 C CA . THR A 1 220 ? 11.798 3.193 -32.568 1.00 87.06 220 THR A CA 1
ATOM 1789 C C . THR A 1 220 ? 12.973 3.062 -31.607 1.00 87.06 220 THR A C 1
ATOM 1791 O O . THR A 1 220 ? 13.924 2.363 -31.936 1.00 87.06 220 THR A O 1
ATOM 1794 N N . ASP A 1 221 ? 12.890 3.631 -30.401 1.00 88.12 221 ASP A N 1
ATOM 1795 C CA . ASP A 1 221 ? 13.970 3.561 -29.406 1.00 88.12 221 ASP A CA 1
ATOM 1796 C C . ASP A 1 221 ? 14.259 2.113 -28.975 1.00 88.12 221 ASP A C 1
ATOM 1798 O O . ASP A 1 221 ? 15.416 1.715 -28.801 1.00 88.12 221 ASP A O 1
ATOM 1802 N N . PHE A 1 222 ? 13.207 1.299 -28.835 1.00 89.38 222 PHE A N 1
ATOM 1803 C CA . PHE A 1 222 ? 13.334 -0.124 -28.530 1.00 89.38 222 PHE A CA 1
ATOM 1804 C C . PHE A 1 222 ? 13.988 -0.905 -29.677 1.00 89.38 222 PHE A C 1
ATOM 1806 O O . PHE A 1 222 ? 14.923 -1.677 -29.447 1.00 89.38 222 PHE A O 1
ATOM 1813 N N . LEU A 1 223 ? 13.542 -0.681 -30.918 1.00 88.75 223 LEU A N 1
ATOM 1814 C CA . LEU A 1 223 ? 14.122 -1.330 -32.095 1.00 88.75 223 LEU A CA 1
ATOM 1815 C C . LEU A 1 223 ? 15.575 -0.908 -32.318 1.00 88.75 223 LEU A C 1
ATOM 1817 O O . LEU A 1 223 ? 16.402 -1.765 -32.606 1.00 88.75 223 LEU A O 1
ATOM 1821 N N . ASP A 1 224 ? 15.917 0.363 -32.115 1.00 88.31 224 ASP A N 1
ATOM 1822 C CA . ASP A 1 224 ? 17.286 0.867 -32.252 1.00 88.31 224 ASP A CA 1
ATOM 1823 C C . ASP A 1 224 ? 18.227 0.256 -31.198 1.00 88.31 224 ASP A C 1
ATOM 1825 O O . ASP A 1 224 ? 19.388 -0.053 -31.485 1.00 88.31 224 ASP A O 1
ATOM 1829 N N . ALA A 1 225 ? 17.733 0.023 -29.978 1.00 87.62 225 ALA A N 1
ATOM 1830 C CA . ALA A 1 225 ? 18.485 -0.681 -28.942 1.00 87.62 225 ALA A CA 1
ATOM 1831 C C . ALA A 1 225 ? 18.766 -2.146 -29.328 1.00 87.62 225 ALA A C 1
ATOM 1833 O O . ALA A 1 225 ? 19.888 -2.631 -29.149 1.00 87.62 225 ALA A O 1
ATOM 1834 N N . LEU A 1 226 ? 17.774 -2.840 -29.898 1.00 86.06 226 LEU A N 1
ATOM 1835 C CA . LEU A 1 226 ? 17.910 -4.224 -30.366 1.00 86.06 226 LEU A CA 1
ATOM 1836 C C . LEU A 1 226 ? 18.784 -4.344 -31.619 1.00 86.06 226 LEU A C 1
ATOM 1838 O O . LEU A 1 226 ? 19.588 -5.278 -31.719 1.00 86.06 226 LEU A O 1
ATOM 1842 N N . ALA A 1 227 ? 18.662 -3.381 -32.534 1.00 85.62 227 ALA A N 1
ATOM 1843 C CA . ALA A 1 227 ? 19.358 -3.330 -33.813 1.00 85.62 227 ALA A CA 1
ATOM 1844 C C . ALA A 1 227 ? 20.883 -3.261 -33.666 1.00 85.62 227 ALA A C 1
ATOM 1846 O O . ALA A 1 227 ? 21.613 -3.666 -34.567 1.00 85.62 227 ALA A O 1
ATOM 1847 N N . ALA A 1 228 ? 21.375 -2.766 -32.528 1.00 83.06 228 ALA A N 1
ATOM 1848 C CA . ALA A 1 228 ? 22.800 -2.602 -32.292 1.00 83.06 228 ALA A CA 1
ATOM 1849 C C . ALA A 1 228 ? 23.551 -3.941 -32.186 1.00 83.06 228 ALA A C 1
ATOM 1851 O O . ALA A 1 228 ? 24.566 -4.135 -32.861 1.00 83.06 228 ALA A O 1
ATOM 1852 N N . LYS A 1 229 ? 23.105 -4.844 -31.300 1.00 79.81 229 LYS A N 1
ATOM 1853 C CA . LYS A 1 229 ? 23.840 -6.087 -30.981 1.00 79.81 229 LYS A CA 1
ATOM 1854 C C . LYS A 1 229 ? 22.984 -7.298 -30.611 1.00 79.81 229 LYS A C 1
ATOM 1856 O O . LYS A 1 229 ? 23.536 -8.392 -30.602 1.00 79.81 229 LYS A O 1
ATOM 1861 N N . ILE A 1 230 ? 21.700 -7.132 -30.289 1.00 81.44 230 ILE A N 1
ATOM 1862 C CA . ILE A 1 230 ? 20.856 -8.245 -29.826 1.00 81.44 230 ILE A CA 1
ATOM 1863 C C . ILE A 1 230 ? 20.242 -8.979 -31.020 1.00 81.44 230 ILE A C 1
ATOM 1865 O O . ILE A 1 230 ? 20.451 -10.177 -31.173 1.00 81.44 230 ILE A O 1
ATOM 1869 N N . ALA A 1 231 ? 19.520 -8.257 -31.879 1.00 82.56 231 ALA A N 1
ATOM 1870 C CA . ALA A 1 231 ? 18.808 -8.832 -33.019 1.00 82.56 231 ALA A CA 1
ATOM 1871 C C . ALA A 1 231 ? 18.796 -7.840 -34.199 1.00 82.56 231 ALA A C 1
ATOM 1873 O O . ALA A 1 231 ? 17.752 -7.254 -34.499 1.00 82.56 231 ALA A O 1
ATOM 1874 N N . PRO A 1 232 ? 19.955 -7.612 -34.853 1.00 85.12 232 PRO A N 1
ATOM 1875 C CA . PRO A 1 232 ? 20.101 -6.604 -35.900 1.00 85.12 232 PRO A CA 1
ATOM 1876 C C . PRO A 1 232 ? 19.114 -6.817 -37.048 1.00 85.12 232 PRO A C 1
ATOM 1878 O O . PRO A 1 232 ? 18.305 -5.932 -37.315 1.00 85.12 232 PRO A O 1
ATOM 1881 N N . ASP A 1 233 ? 19.116 -7.990 -37.679 1.00 85.06 233 ASP A N 1
ATOM 1882 C CA . ASP A 1 233 ? 18.307 -8.238 -38.879 1.00 85.06 233 ASP A CA 1
ATOM 1883 C C . ASP A 1 233 ? 16.804 -8.169 -38.584 1.00 85.06 233 ASP A C 1
ATOM 1885 O O . ASP A 1 233 ? 16.044 -7.533 -39.314 1.00 85.06 233 ASP A O 1
ATOM 1889 N N . TRP A 1 234 ? 16.376 -8.755 -37.463 1.00 88.00 234 TRP A N 1
ATOM 1890 C CA . TRP A 1 234 ? 14.980 -8.711 -37.027 1.00 88.00 234 TRP A CA 1
ATOM 1891 C C . TRP A 1 234 ? 14.503 -7.273 -36.784 1.00 88.00 234 TRP A C 1
ATOM 1893 O O . TRP A 1 234 ? 13.460 -6.873 -37.303 1.00 88.00 234 TRP A O 1
ATOM 1903 N N . ALA A 1 235 ? 15.288 -6.470 -36.058 1.00 88.19 235 ALA A N 1
ATOM 1904 C CA . ALA A 1 235 ? 14.914 -5.098 -35.734 1.00 88.19 235 ALA A CA 1
ATOM 1905 C C . ALA A 1 235 ? 14.840 -4.209 -36.987 1.00 88.19 235 ALA A C 1
ATOM 1907 O O . ALA A 1 235 ? 13.902 -3.422 -37.127 1.00 88.19 235 ALA A O 1
ATOM 1908 N N . HIS A 1 236 ? 15.777 -4.365 -37.931 1.00 87.75 236 HIS A N 1
ATOM 1909 C CA . HIS A 1 236 ? 15.759 -3.622 -39.195 1.00 87.75 236 HIS A CA 1
ATOM 1910 C C . HIS A 1 236 ? 14.543 -3.993 -40.059 1.00 87.75 236 HIS A C 1
ATOM 1912 O O . HIS A 1 236 ? 13.863 -3.097 -40.564 1.00 87.75 236 HIS A O 1
ATOM 1918 N N . ASN A 1 237 ? 14.224 -5.286 -40.178 1.00 88.19 237 ASN A N 1
ATOM 1919 C CA . ASN A 1 237 ? 13.073 -5.766 -40.951 1.00 88.19 237 ASN A CA 1
ATOM 1920 C C . ASN A 1 237 ? 11.741 -5.277 -40.365 1.00 88.19 237 ASN A C 1
ATOM 1922 O O . ASN A 1 237 ? 10.859 -4.806 -41.095 1.00 88.19 237 ASN A O 1
ATOM 1926 N N . LEU A 1 238 ? 11.596 -5.331 -39.038 1.00 87.44 238 LEU A N 1
ATOM 1927 C CA . LEU A 1 238 ? 10.385 -4.854 -38.377 1.00 87.44 238 LEU A CA 1
ATOM 1928 C C . LEU A 1 238 ? 10.244 -3.331 -38.505 1.00 87.44 238 LEU A C 1
ATOM 1930 O O . LEU A 1 238 ? 9.159 -2.836 -38.805 1.00 87.44 238 LEU A O 1
ATOM 1934 N N . ARG A 1 239 ? 11.345 -2.580 -38.390 1.00 86.25 239 ARG A N 1
ATOM 1935 C CA . ARG A 1 239 ? 11.357 -1.126 -38.616 1.00 86.25 239 ARG A CA 1
ATOM 1936 C C . ARG A 1 239 ? 10.934 -0.757 -40.040 1.00 86.25 239 ARG A C 1
ATOM 1938 O O . ARG A 1 239 ? 10.161 0.185 -40.216 1.00 86.25 239 ARG A O 1
ATOM 1945 N N . GLN A 1 240 ? 11.396 -1.497 -41.051 1.00 86.50 240 GLN A N 1
ATOM 1946 C CA . GLN A 1 240 ? 10.946 -1.315 -42.436 1.00 86.50 240 GLN A CA 1
ATOM 1947 C C . GLN A 1 240 ? 9.441 -1.566 -42.570 1.00 86.50 240 GLN A C 1
ATOM 1949 O O . GLN A 1 240 ? 8.744 -0.740 -43.150 1.00 86.50 240 GLN A O 1
ATOM 1954 N N . THR A 1 241 ? 8.935 -2.641 -41.962 1.00 86.50 241 THR A N 1
ATOM 1955 C CA . THR A 1 241 ? 7.501 -2.981 -41.960 1.00 86.50 241 THR A CA 1
ATOM 1956 C C . THR A 1 241 ? 6.645 -1.896 -41.304 1.00 86.50 241 THR A C 1
ATOM 1958 O O . THR A 1 241 ? 5.598 -1.523 -41.825 1.00 86.50 241 THR A O 1
ATOM 1961 N N . ILE A 1 242 ? 7.093 -1.344 -40.175 1.00 86.00 242 ILE A N 1
ATOM 1962 C CA . ILE A 1 242 ? 6.380 -0.259 -39.487 1.00 86.00 242 ILE A CA 1
ATOM 1963 C C . ILE A 1 242 ? 6.401 1.021 -40.330 1.00 86.00 242 ILE A C 1
ATOM 1965 O O . ILE A 1 242 ? 5.386 1.706 -40.441 1.00 86.00 242 ILE A O 1
ATOM 1969 N N . THR A 1 243 ? 7.534 1.325 -40.970 1.00 85.62 243 THR A N 1
ATOM 1970 C CA . THR A 1 243 ? 7.674 2.508 -41.834 1.00 85.62 243 THR A CA 1
ATOM 1971 C C . THR A 1 243 ? 6.740 2.426 -43.042 1.00 85.62 243 THR A C 1
ATOM 1973 O O . THR A 1 243 ? 6.073 3.405 -43.373 1.00 85.62 243 THR A O 1
ATOM 1976 N N . THR A 1 244 ? 6.652 1.261 -43.690 1.00 86.19 244 THR A N 1
ATOM 1977 C CA . THR A 1 244 ? 5.751 1.060 -44.832 1.00 86.19 244 THR A CA 1
ATOM 1978 C C . THR A 1 244 ? 4.286 1.089 -44.405 1.00 86.19 244 THR A C 1
ATOM 1980 O O . THR A 1 244 ? 3.489 1.749 -45.066 1.00 86.19 244 THR A O 1
ATOM 1983 N N . ALA A 1 245 ? 3.930 0.464 -43.279 1.00 83.69 245 ALA A N 1
ATOM 1984 C CA . ALA A 1 245 ? 2.574 0.509 -42.731 1.00 83.69 245 ALA A CA 1
ATOM 1985 C C . ALA A 1 245 ? 2.133 1.944 -42.388 1.00 83.69 245 ALA A C 1
ATOM 1987 O O . ALA A 1 245 ? 1.030 2.350 -42.756 1.00 83.69 245 ALA A O 1
ATOM 1988 N N . SER A 1 246 ? 3.016 2.733 -41.767 1.00 81.19 246 SER A N 1
ATOM 1989 C CA . SER A 1 246 ? 2.769 4.147 -41.459 1.00 81.19 246 SER A CA 1
ATOM 1990 C C . SER A 1 246 ? 2.565 4.980 -42.730 1.00 81.19 246 SER A C 1
ATOM 1992 O O . SER A 1 246 ? 1.595 5.732 -42.826 1.00 81.19 246 SER A O 1
ATOM 1994 N N . ALA A 1 247 ? 3.404 4.783 -43.755 1.00 84.75 247 ALA A N 1
ATOM 1995 C CA . ALA A 1 247 ? 3.252 5.455 -45.049 1.00 84.75 247 ALA A CA 1
ATOM 1996 C C . ALA A 1 247 ? 1.938 5.089 -45.770 1.00 84.75 247 ALA A C 1
ATOM 1998 O O . ALA A 1 247 ? 1.405 5.895 -46.529 1.00 84.75 247 ALA A O 1
ATOM 1999 N N . MET A 1 248 ? 1.404 3.891 -45.518 1.00 87.00 248 MET A N 1
ATOM 2000 C CA . MET A 1 248 ? 0.125 3.411 -46.056 1.00 87.00 248 MET A CA 1
ATOM 2001 C C . MET A 1 248 ? -1.090 3.779 -45.183 1.00 87.00 248 MET A C 1
ATOM 2003 O O . MET A 1 248 ? -2.204 3.352 -45.486 1.00 87.00 248 MET A O 1
ATOM 2007 N N . GLY A 1 249 ? -0.903 4.543 -44.099 1.00 79.62 249 GLY A N 1
ATOM 2008 C CA . GLY A 1 249 ? -1.982 4.936 -43.185 1.00 79.62 249 GLY A CA 1
ATOM 2009 C C . GLY A 1 249 ? -2.589 3.774 -42.391 1.00 79.62 249 GLY A C 1
ATOM 2010 O O . GLY A 1 249 ? -3.718 3.880 -41.916 1.00 79.62 249 GLY A O 1
ATOM 2011 N N . GLN A 1 250 ? -1.872 2.654 -42.273 1.00 81.25 250 GLN A N 1
ATOM 2012 C CA . GLN A 1 250 ? -2.291 1.510 -41.467 1.00 81.25 250 GLN A CA 1
ATOM 2013 C C . GLN A 1 250 ? -1.959 1.743 -39.984 1.00 81.25 250 GLN A C 1
ATOM 2015 O O . GLN A 1 250 ? -0.986 2.439 -39.677 1.00 81.25 250 GLN A O 1
ATOM 2020 N N . PRO A 1 251 ? -2.734 1.161 -39.050 1.00 74.31 251 PRO A N 1
ATOM 2021 C CA . PRO A 1 251 ? -2.420 1.237 -37.627 1.00 74.31 251 PRO A CA 1
ATOM 2022 C C . PRO A 1 251 ? -1.044 0.616 -37.346 1.00 74.31 251 PRO A C 1
ATOM 2024 O O . PRO A 1 251 ? -0.770 -0.520 -37.738 1.00 74.31 251 PRO A O 1
ATOM 2027 N N . THR A 1 252 ? -0.171 1.371 -36.676 1.00 77.00 252 THR A N 1
ATOM 2028 C CA . THR A 1 252 ? 1.158 0.908 -36.264 1.00 77.00 252 THR A CA 1
ATOM 2029 C C . THR A 1 252 ? 1.050 -0.018 -35.051 1.00 77.00 252 THR A C 1
ATOM 2031 O O . THR A 1 252 ? 0.150 0.114 -34.219 1.00 77.00 252 THR A O 1
ATOM 2034 N N . MET A 1 253 ? 1.958 -0.996 -34.959 1.00 79.75 253 MET A N 1
ATOM 2035 C CA . MET A 1 253 ? 2.018 -1.894 -33.802 1.00 79.75 253 MET A CA 1
ATOM 2036 C C . MET A 1 253 ? 2.406 -1.109 -32.550 1.00 79.75 253 MET A C 1
ATOM 2038 O O . MET A 1 253 ? 3.321 -0.285 -32.587 1.00 79.75 253 MET A O 1
ATOM 2042 N N . SER A 1 254 ? 1.745 -1.397 -31.429 1.00 86.12 254 SER A N 1
ATOM 2043 C CA . SER A 1 254 ? 2.137 -0.816 -30.150 1.00 86.12 254 SER A CA 1
ATOM 2044 C C . SER A 1 254 ? 3.448 -1.431 -29.646 1.00 86.12 254 SER A C 1
ATOM 2046 O O . SER A 1 254 ? 3.842 -2.526 -30.054 1.00 86.12 254 SER A O 1
ATOM 2048 N N . LEU A 1 255 ? 4.120 -0.755 -28.711 1.00 86.19 255 LEU A N 1
ATOM 2049 C CA . LEU A 1 255 ? 5.339 -1.288 -28.095 1.00 86.19 255 LEU A CA 1
ATOM 2050 C C . LEU A 1 255 ? 5.099 -2.631 -27.371 1.00 86.19 255 LEU A C 1
ATOM 2052 O O . LEU A 1 255 ? 5.992 -3.475 -27.361 1.00 86.19 255 LEU A O 1
ATOM 2056 N N . ASP A 1 256 ? 3.899 -2.862 -26.825 1.00 86.62 256 ASP A N 1
ATOM 2057 C CA . ASP A 1 256 ? 3.536 -4.147 -26.207 1.00 86.62 256 ASP A CA 1
ATOM 2058 C C . ASP A 1 256 ? 3.456 -5.275 -27.248 1.00 86.62 256 ASP A C 1
ATOM 2060 O O . ASP A 1 256 ? 4.004 -6.360 -27.044 1.00 86.62 256 ASP A O 1
ATOM 2064 N N . ASP A 1 257 ? 2.849 -4.996 -28.406 1.00 87.25 257 ASP A N 1
ATOM 2065 C CA . ASP A 1 257 ? 2.748 -5.961 -29.504 1.00 87.25 257 ASP A CA 1
ATOM 2066 C C . ASP A 1 257 ? 4.133 -6.301 -30.066 1.00 87.25 257 ASP A C 1
ATOM 2068 O O . ASP A 1 257 ? 4.461 -7.473 -30.253 1.00 87.25 257 ASP A O 1
ATOM 2072 N N . VAL A 1 258 ? 4.983 -5.288 -30.263 1.00 88.38 258 VAL A N 1
ATOM 2073 C CA . VAL A 1 258 ? 6.365 -5.464 -30.734 1.00 88.38 258 VAL A CA 1
ATOM 2074 C C . VAL A 1 258 ? 7.185 -6.302 -29.751 1.00 88.38 258 VAL A C 1
ATOM 2076 O O . VAL A 1 258 ? 7.885 -7.227 -30.168 1.00 88.38 258 VAL A O 1
ATOM 2079 N N . ALA A 1 259 ? 7.077 -6.034 -28.448 1.00 87.81 259 ALA A N 1
ATOM 2080 C CA . ALA A 1 259 ? 7.762 -6.817 -27.423 1.00 87.81 259 ALA A CA 1
ATOM 2081 C C . ALA A 1 259 ? 7.278 -8.273 -27.375 1.00 87.81 259 ALA A C 1
ATOM 2083 O O . ALA A 1 259 ? 8.078 -9.192 -27.191 1.00 87.81 259 ALA A O 1
ATOM 2084 N N . ARG A 1 260 ? 5.977 -8.502 -27.583 1.00 88.12 260 ARG A N 1
ATOM 2085 C CA . ARG A 1 260 ? 5.397 -9.847 -27.648 1.00 88.12 260 ARG A CA 1
ATOM 2086 C C . ARG A 1 260 ? 5.923 -10.631 -28.847 1.00 88.12 260 ARG A C 1
ATOM 2088 O O . ARG A 1 260 ? 6.331 -11.777 -28.678 1.00 88.12 260 ARG A O 1
ATOM 2095 N N . VAL A 1 261 ? 5.953 -10.010 -30.029 1.00 88.31 261 VAL A N 1
ATOM 2096 C CA . VAL A 1 261 ? 6.519 -10.616 -31.245 1.00 88.31 261 VAL A CA 1
ATOM 2097 C C . VAL A 1 261 ? 7.999 -10.930 -31.043 1.00 88.31 261 VAL A C 1
ATOM 2099 O O . VAL A 1 261 ? 8.429 -12.033 -31.369 1.00 88.31 261 VAL A O 1
ATOM 2102 N N . PHE A 1 262 ? 8.764 -10.016 -30.440 1.00 87.19 262 PHE A N 1
ATOM 2103 C CA . PHE A 1 262 ? 10.172 -10.256 -30.124 1.00 87.19 262 PHE A CA 1
ATOM 2104 C C . PHE A 1 262 ? 10.361 -11.503 -29.251 1.00 87.19 262 PHE A C 1
ATOM 2106 O O . PHE A 1 262 ? 11.112 -12.404 -29.622 1.00 87.19 262 PHE A O 1
ATOM 2113 N N . ASN A 1 263 ? 9.636 -11.598 -28.133 1.00 87.06 263 ASN A N 1
ATOM 2114 C CA . ASN A 1 263 ? 9.739 -12.737 -27.221 1.00 87.06 263 ASN A CA 1
ATOM 2115 C C . ASN A 1 263 ? 9.415 -14.072 -27.916 1.00 87.06 263 ASN A C 1
ATOM 2117 O O . ASN A 1 263 ? 10.133 -15.051 -27.734 1.00 87.06 263 ASN A O 1
ATOM 2121 N N . LEU A 1 264 ? 8.382 -14.099 -28.766 1.00 86.50 264 LEU A N 1
ATOM 2122 C CA . LEU A 1 264 ? 8.038 -15.284 -29.560 1.00 86.50 264 LEU A CA 1
ATOM 2123 C C . LEU A 1 264 ? 9.175 -15.675 -30.513 1.00 86.50 264 LEU A C 1
ATOM 2125 O O . LEU A 1 264 ? 9.591 -16.831 -30.526 1.00 86.50 264 LEU A O 1
ATOM 2129 N N . THR A 1 265 ? 9.739 -14.711 -31.245 1.00 83.88 265 THR A N 1
ATOM 2130 C CA . THR A 1 265 ? 10.848 -14.991 -32.173 1.00 83.88 265 THR A CA 1
ATOM 2131 C C . THR A 1 265 ? 12.118 -15.471 -31.468 1.00 83.88 265 THR A C 1
ATOM 2133 O O . THR A 1 265 ? 12.836 -16.311 -32.009 1.00 83.88 265 THR A O 1
ATOM 2136 N N . MET A 1 266 ? 12.398 -14.986 -30.253 1.00 81.50 266 MET A N 1
ATOM 2137 C CA . MET A 1 266 ? 13.538 -15.465 -29.465 1.00 81.50 266 MET A CA 1
ATOM 2138 C C . MET A 1 266 ? 13.315 -16.904 -28.988 1.00 81.50 266 MET A C 1
ATOM 2140 O O . MET A 1 266 ? 14.203 -17.736 -29.157 1.00 81.50 266 MET A O 1
ATOM 2144 N N . GLN A 1 267 ? 12.113 -17.236 -28.505 1.00 82.56 267 GLN A N 1
ATOM 2145 C CA . GLN A 1 267 ? 11.767 -18.606 -28.105 1.00 82.56 267 GLN A CA 1
ATOM 2146 C C . GLN A 1 267 ? 11.846 -19.599 -29.273 1.00 82.56 267 GLN A C 1
ATOM 2148 O O . GLN A 1 267 ? 12.334 -20.716 -29.105 1.00 82.56 267 GLN A O 1
ATOM 2153 N N . GLU A 1 268 ? 11.415 -19.203 -30.473 1.00 80.19 268 GLU A N 1
ATOM 2154 C CA . GLU A 1 268 ? 11.550 -20.023 -31.685 1.00 80.19 268 GLU A CA 1
ATOM 2155 C C . GLU A 1 268 ? 13.018 -20.242 -32.080 1.00 80.19 268 GLU A C 1
ATOM 2157 O O . GLU A 1 268 ? 13.411 -21.348 -32.467 1.00 80.19 268 GLU A O 1
ATOM 2162 N N . HIS A 1 269 ? 13.859 -19.212 -31.955 1.00 75.38 269 HIS A N 1
ATOM 2163 C CA . HIS A 1 269 ? 15.291 -19.319 -32.230 1.00 75.38 269 HIS A CA 1
ATOM 2164 C C . HIS A 1 269 ? 16.005 -20.237 -31.220 1.00 75.38 269 HIS A C 1
ATOM 2166 O O . HIS A 1 269 ? 16.867 -21.029 -31.596 1.00 75.38 269 HIS A O 1
ATOM 2172 N N . GLU A 1 270 ? 15.618 -20.202 -29.945 1.00 73.88 270 GLU A N 1
ATOM 2173 C CA . GLU A 1 270 ? 16.125 -21.135 -28.931 1.00 73.88 270 GLU A CA 1
ATOM 2174 C C . GLU A 1 270 ? 15.647 -22.573 -29.166 1.00 73.88 270 GLU A C 1
ATOM 2176 O O . GLU A 1 270 ? 16.444 -23.515 -29.121 1.00 73.88 270 GLU A O 1
ATOM 2181 N N . ALA A 1 271 ? 14.361 -22.752 -29.478 1.00 71.88 271 ALA A N 1
ATOM 2182 C CA . ALA A 1 271 ? 13.778 -24.059 -29.764 1.00 71.88 271 ALA A CA 1
ATOM 2183 C C . ALA A 1 271 ? 14.385 -24.703 -31.024 1.00 71.88 271 ALA A C 1
ATOM 2185 O O . ALA A 1 271 ? 14.592 -25.918 -31.059 1.00 71.88 271 ALA A O 1
ATOM 2186 N N . SER A 1 272 ? 14.715 -23.897 -32.040 1.00 67.19 272 SER A N 1
ATOM 2187 C CA . SER A 1 272 ? 15.391 -24.351 -33.264 1.00 67.19 272 SER A CA 1
ATOM 2188 C C . SER A 1 272 ? 16.903 -24.542 -33.086 1.00 67.19 272 SER A C 1
ATOM 2190 O O . SER A 1 272 ? 17.471 -25.467 -33.667 1.00 67.19 272 SER A O 1
ATOM 2192 N N . GLY A 1 273 ? 17.560 -23.753 -32.229 1.00 55.62 273 GLY A N 1
ATOM 2193 C CA . GLY A 1 273 ? 18.980 -23.899 -31.884 1.00 55.62 273 GLY A CA 1
ATOM 2194 C C . GLY A 1 273 ? 19.307 -25.126 -31.019 1.00 55.62 273 GLY A C 1
ATOM 2195 O O . GLY A 1 273 ? 20.465 -25.539 -30.947 1.00 55.62 273 GLY A O 1
ATOM 2196 N N . GLY A 1 274 ? 18.297 -25.744 -30.395 1.00 48.75 274 GLY A N 1
ATOM 2197 C CA . GLY A 1 274 ? 18.433 -26.904 -29.506 1.00 48.75 274 GLY A CA 1
ATOM 2198 C C . GLY A 1 274 ? 18.607 -28.268 -30.187 1.00 48.75 274 GLY A C 1
ATOM 2199 O O . GLY A 1 274 ? 18.830 -29.265 -29.497 1.00 48.75 274 GLY A O 1
ATOM 2200 N N . LYS A 1 275 ? 18.540 -28.362 -31.519 1.00 41.09 275 LYS A N 1
ATOM 2201 C CA . LYS A 1 275 ? 18.806 -29.613 -32.245 1.00 41.09 275 LYS A CA 1
ATOM 2202 C C . LYS A 1 275 ? 19.572 -29.341 -33.528 1.00 41.09 275 LYS A C 1
ATOM 2204 O O . LYS A 1 275 ? 19.059 -28.708 -34.434 1.00 41.09 275 LYS A O 1
ATOM 2209 N N . GLY A 1 276 ? 20.787 -29.889 -33.571 1.00 39.38 276 GLY A N 1
ATOM 2210 C CA . GLY A 1 276 ? 21.503 -30.326 -34.768 1.00 39.38 276 GLY A CA 1
ATOM 2211 C C . GLY A 1 276 ? 21.262 -29.518 -36.038 1.00 39.38 276 GLY A C 1
ATOM 2212 O O . GLY A 1 276 ? 20.290 -29.724 -36.752 1.00 39.38 276 GLY A O 1
ATOM 2213 N N . ARG A 1 277 ? 22.250 -28.697 -36.380 1.00 45.53 277 ARG A N 1
ATOM 2214 C CA . ARG A 1 277 ? 22.481 -28.171 -37.723 1.00 45.53 277 ARG A CA 1
ATOM 2215 C C . ARG A 1 277 ? 22.352 -29.305 -38.762 1.00 45.53 277 ARG A C 1
ATOM 2217 O O . ARG A 1 277 ? 23.306 -30.044 -38.981 1.00 45.53 277 ARG A O 1
ATOM 2224 N N . SER A 1 278 ? 21.194 -29.425 -39.409 1.00 33.81 278 SER A N 1
ATOM 2225 C CA . SER A 1 278 ? 21.035 -30.139 -40.677 1.00 33.81 278 SER A CA 1
ATOM 2226 C C . SER A 1 278 ? 20.171 -29.311 -41.619 1.00 33.81 278 SER A C 1
ATOM 2228 O O . SER A 1 278 ? 18.984 -29.095 -41.388 1.00 33.81 278 SER A O 1
ATOM 2230 N N . THR A 1 279 ? 20.806 -28.851 -42.687 1.00 41.50 279 THR A N 1
ATOM 2231 C CA . THR A 1 279 ? 20.201 -28.456 -43.957 1.00 41.50 279 THR A CA 1
ATOM 2232 C C . THR A 1 279 ? 19.052 -29.391 -44.341 1.00 41.50 279 THR A C 1
ATOM 2234 O O . THR A 1 279 ? 19.253 -30.599 -44.432 1.00 41.50 279 THR A O 1
ATOM 2237 N N . GLY A 1 280 ? 17.866 -28.840 -44.612 1.00 31.45 280 GLY A N 1
ATOM 2238 C CA . GLY A 1 280 ? 16.718 -29.641 -45.030 1.00 31.45 280 GLY A CA 1
ATOM 2239 C C . GLY A 1 280 ? 15.500 -28.813 -45.430 1.00 31.45 280 GLY A C 1
ATOM 2240 O O . GLY A 1 280 ? 14.648 -28.545 -44.601 1.00 31.45 280 GLY A O 1
ATOM 2241 N N . VAL A 1 281 ? 15.464 -28.414 -46.705 1.00 32.19 281 VAL A N 1
ATOM 2242 C CA . VAL A 1 281 ? 14.298 -28.451 -47.613 1.00 32.19 281 VAL A CA 1
ATOM 2243 C C . VAL A 1 281 ? 12.938 -27.988 -47.053 1.00 32.19 281 VAL A C 1
ATOM 2245 O O . VAL A 1 281 ? 12.261 -28.705 -46.323 1.00 32.19 281 VAL A O 1
ATOM 2248 N N . PHE A 1 282 ? 12.468 -26.830 -47.531 1.00 33.22 282 PHE A N 1
ATOM 2249 C CA . PHE A 1 282 ? 11.051 -26.452 -47.495 1.00 33.22 282 PHE A CA 1
ATOM 2250 C C . PHE A 1 282 ? 10.222 -27.454 -48.319 1.00 33.22 282 PHE A C 1
ATOM 2252 O O . PHE A 1 282 ? 10.505 -27.682 -49.495 1.00 33.22 282 PHE A O 1
ATOM 2259 N N . SER A 1 283 ? 9.168 -28.021 -47.732 1.00 32.09 283 SER A N 1
ATOM 2260 C CA . SER A 1 283 ? 8.080 -28.665 -48.474 1.00 32.09 283 SER A CA 1
ATOM 2261 C C . SER A 1 283 ? 6.731 -28.289 -47.868 1.00 32.09 283 SER A C 1
ATOM 2263 O O . SER A 1 283 ? 6.366 -28.694 -46.772 1.00 32.09 283 SER A O 1
ATOM 2265 N N . THR A 1 284 ? 6.077 -27.411 -48.620 1.00 33.59 284 THR A N 1
ATOM 2266 C CA . THR A 1 284 ? 4.652 -27.200 -48.881 1.00 33.59 284 THR A CA 1
ATOM 2267 C C . THR A 1 284 ? 3.620 -28.024 -48.099 1.00 33.59 284 THR A C 1
ATOM 2269 O O . THR A 1 284 ? 3.599 -29.250 -48.132 1.00 33.59 284 THR A O 1
ATOM 2272 N N . PHE A 1 285 ? 2.692 -27.263 -47.509 1.00 37.47 285 PHE A N 1
ATOM 2273 C CA . PHE A 1 285 ? 1.328 -27.588 -47.078 1.00 37.47 285 PHE A CA 1
ATOM 2274 C C . PHE A 1 285 ? 0.634 -28.732 -47.850 1.00 37.47 285 PHE A C 1
ATOM 2276 O O . PHE A 1 285 ? 0.482 -28.664 -49.068 1.00 37.47 285 PHE A O 1
ATOM 2283 N N . GLY A 1 286 ? 0.085 -29.702 -47.115 1.00 30.61 286 GLY A N 1
ATOM 2284 C CA . GLY A 1 286 ? -0.900 -30.677 -47.593 1.00 30.61 286 GLY A CA 1
ATOM 2285 C C . GLY A 1 286 ? -1.691 -31.222 -46.402 1.00 30.61 286 GLY A C 1
ATOM 2286 O O . GLY A 1 286 ? -1.094 -31.747 -45.468 1.00 30.61 286 GLY A O 1
ATOM 2287 N N . GLY A 1 287 ? -3.005 -30.983 -46.391 1.00 28.80 287 GLY A N 1
ATOM 2288 C CA . GLY A 1 287 ? -3.900 -31.228 -45.256 1.00 28.80 287 GLY A CA 1
ATOM 2289 C C . GLY A 1 287 ? -4.237 -32.698 -44.995 1.00 28.80 287 GLY A C 1
ATOM 2290 O O . GLY A 1 287 ? -3.932 -33.566 -45.803 1.00 28.80 287 GLY A O 1
ATOM 2291 N N . GLU A 1 288 ? -4.873 -32.965 -43.850 1.00 28.05 288 GLU A N 1
ATOM 2292 C CA . GLU A 1 288 ? -6.297 -33.346 -43.736 1.00 28.05 288 GLU A CA 1
ATOM 2293 C C . GLU A 1 288 ? -6.599 -33.963 -42.349 1.00 28.05 288 GLU A C 1
ATOM 2295 O O . GLU A 1 288 ? -5.778 -34.650 -41.745 1.00 28.05 288 GLU A O 1
ATOM 2300 N N . SER A 1 289 ? -7.787 -33.638 -41.834 1.00 31.02 289 SER A N 1
ATOM 2301 C CA . SER A 1 289 ? -8.447 -34.075 -40.588 1.00 31.02 289 SER A CA 1
ATOM 2302 C C . SER A 1 289 ? -8.654 -35.610 -40.554 1.00 31.02 289 SER A C 1
ATOM 2304 O O . SER A 1 289 ? -8.691 -36.231 -41.605 1.00 31.02 289 SER A O 1
ATOM 2306 N N . ALA A 1 290 ? -8.845 -36.348 -39.450 1.00 33.56 290 ALA A N 1
ATOM 2307 C CA . ALA A 1 290 ? -9.770 -36.212 -38.312 1.00 33.56 290 ALA A CA 1
ATOM 2308 C C . ALA A 1 290 ? -9.509 -37.390 -37.288 1.00 33.56 290 ALA A C 1
ATOM 2310 O O . ALA A 1 290 ? -8.385 -37.879 -37.251 1.00 33.56 290 ALA A O 1
ATOM 2311 N N . PRO A 1 291 ? -10.449 -37.881 -36.437 1.00 42.56 291 PRO A N 1
ATOM 2312 C CA . PRO A 1 291 ? -10.518 -37.609 -34.990 1.00 42.56 291 PRO A CA 1
ATOM 2313 C C . PRO A 1 291 ? -10.598 -38.872 -34.073 1.00 42.56 291 PRO A C 1
ATOM 2315 O O . PRO A 1 291 ? -10.552 -40.001 -34.549 1.00 42.56 291 PRO A O 1
ATOM 2318 N N . SER A 1 292 ? -10.858 -38.648 -32.768 1.00 30.53 292 SER A N 1
ATOM 2319 C CA . SER A 1 292 ? -11.739 -39.440 -31.860 1.00 30.53 292 SER A CA 1
ATOM 2320 C C . SER A 1 292 ? -11.119 -40.121 -30.621 1.00 30.53 292 SER A C 1
ATOM 2322 O O . SER A 1 292 ? -10.180 -40.903 -30.722 1.00 30.53 292 SER A O 1
ATOM 2324 N N . GLY A 1 293 ? -11.807 -39.923 -29.480 1.00 27.12 293 GLY A N 1
ATOM 2325 C CA . GLY A 1 293 ? -12.048 -40.938 -28.435 1.00 27.12 293 GLY A CA 1
ATOM 2326 C C . GLY A 1 293 ? -11.330 -40.697 -27.102 1.00 27.12 293 GLY A C 1
ATOM 2327 O O . GLY A 1 293 ? -10.143 -40.959 -27.007 1.00 27.12 293 GLY A O 1
ATOM 2328 N N . GLY A 1 294 ? -11.987 -40.132 -26.076 1.00 27.11 294 GLY A N 1
ATOM 2329 C CA . GLY A 1 294 ? -12.616 -40.879 -24.957 1.00 27.11 294 GLY A CA 1
ATOM 2330 C C . GLY A 1 294 ? -11.683 -40.844 -23.723 1.00 27.11 294 GLY A C 1
ATOM 2331 O O . GLY A 1 294 ? -10.482 -40.940 -23.888 1.00 27.11 294 GLY A O 1
ATOM 2332 N N . ASN A 1 295 ? -12.070 -40.666 -22.458 1.00 30.27 295 ASN A N 1
ATOM 2333 C CA . ASN A 1 295 ? -13.225 -41.160 -21.723 1.00 30.27 295 ASN A CA 1
ATOM 2334 C C . ASN A 1 295 ? -13.343 -40.436 -20.352 1.00 30.27 295 ASN A C 1
ATOM 2336 O O . ASN A 1 295 ? -12.401 -39.819 -19.860 1.00 30.27 295 ASN A O 1
ATOM 2340 N N . SER A 1 296 ? -14.525 -40.566 -19.758 1.00 28.91 296 SER A N 1
ATOM 2341 C CA . SER A 1 296 ? -15.097 -39.979 -18.540 1.00 28.91 296 SER A CA 1
ATOM 2342 C C . SER A 1 296 ? -14.764 -40.656 -17.193 1.00 28.91 296 SER A C 1
ATOM 2344 O O . SER A 1 296 ? -14.426 -41.836 -17.163 1.00 28.91 296 SER A O 1
ATOM 2346 N N . GLY A 1 297 ? -15.071 -39.945 -16.089 1.00 27.62 297 GLY A N 1
ATOM 2347 C CA . GLY A 1 297 ? -15.436 -40.468 -14.748 1.00 27.62 297 GLY A CA 1
ATOM 2348 C C . GLY A 1 297 ? -14.641 -39.810 -13.603 1.00 27.62 297 GLY A C 1
ATOM 2349 O O . GLY A 1 297 ? -13.433 -39.689 -13.719 1.00 27.62 297 GLY A O 1
ATOM 2350 N N . GLY A 1 298 ? -15.160 -39.346 -12.460 1.00 25.83 298 GLY A N 1
ATOM 2351 C CA . GLY A 1 298 ? -16.490 -39.299 -11.844 1.00 25.83 298 GLY A CA 1
ATOM 2352 C C . GLY A 1 298 ? -16.329 -39.116 -10.314 1.00 25.83 298 GLY A C 1
ATOM 2353 O O . GLY A 1 298 ? -15.511 -39.810 -9.732 1.00 25.83 298 GLY A O 1
ATOM 2354 N N . SER A 1 299 ? -17.088 -38.178 -9.713 1.00 26.23 299 SER A N 1
ATOM 2355 C CA . SER A 1 299 ? -17.713 -38.150 -8.354 1.00 26.23 299 SER A CA 1
ATOM 2356 C C . SER A 1 299 ? -16.947 -38.691 -7.114 1.00 26.23 299 SER A C 1
ATOM 2358 O O . SER A 1 299 ? -16.476 -39.814 -7.120 1.00 26.23 299 SER A O 1
ATOM 2360 N N . THR A 1 300 ? -16.838 -38.066 -5.931 1.00 27.50 300 THR A N 1
ATOM 2361 C CA . THR A 1 300 ? -17.836 -37.600 -4.926 1.00 27.50 300 THR A CA 1
ATOM 2362 C C . THR A 1 300 ? -17.022 -37.182 -3.669 1.00 27.50 300 THR A C 1
ATOM 2364 O O . THR A 1 300 ? -15.947 -37.722 -3.444 1.00 27.50 300 THR A O 1
ATOM 2367 N N . GLY A 1 301 ? -17.399 -36.177 -2.867 1.00 24.80 301 GLY A N 1
ATOM 2368 C CA . GLY A 1 301 ? -18.150 -36.380 -1.612 1.00 24.80 301 GLY A CA 1
ATOM 2369 C C . GLY A 1 301 ? -17.314 -36.088 -0.342 1.00 24.80 301 GLY A C 1
ATOM 2370 O O . GLY A 1 301 ? -16.337 -36.773 -0.072 1.00 24.80 301 GLY A O 1
ATOM 2371 N N . GLY A 1 302 ? -17.692 -35.060 0.437 1.00 25.59 302 GLY A N 1
ATOM 2372 C CA . GLY A 1 302 ? -17.084 -34.706 1.740 1.00 25.59 302 GLY A CA 1
ATOM 2373 C C . GLY A 1 302 ? -17.397 -35.706 2.871 1.00 25.59 302 GLY A C 1
ATOM 2374 O O . GLY A 1 302 ? -18.126 -36.670 2.639 1.00 25.59 302 GLY A O 1
ATOM 2375 N N . PRO A 1 303 ? -16.916 -35.479 4.117 1.00 33.31 303 PRO A N 1
ATOM 2376 C CA . PRO A 1 303 ? -17.653 -34.574 5.012 1.00 33.31 303 PRO A CA 1
ATOM 2377 C C . PRO A 1 303 ? -16.818 -33.772 6.043 1.00 33.31 303 PRO A C 1
ATOM 2379 O O . PRO A 1 303 ? -15.701 -34.114 6.420 1.00 33.31 303 PRO A O 1
ATOM 2382 N N . ARG A 1 304 ? -17.455 -32.712 6.561 1.00 28.42 304 ARG A N 1
ATOM 2383 C CA . ARG A 1 304 ? -17.092 -31.928 7.759 1.00 28.42 304 ARG A CA 1
ATOM 2384 C C . ARG A 1 304 ? -17.287 -32.740 9.043 1.00 28.42 304 ARG A C 1
ATOM 2386 O O . ARG A 1 304 ? -18.339 -33.364 9.148 1.00 28.42 304 ARG A O 1
ATOM 2393 N N . LYS A 1 305 ? -16.431 -32.566 10.067 1.00 29.84 305 LYS A N 1
ATOM 2394 C CA . LYS A 1 305 ? -16.807 -32.699 11.496 1.00 29.84 305 LYS A CA 1
ATOM 2395 C C . LYS A 1 305 ? -15.944 -31.835 12.445 1.00 29.84 305 LYS A C 1
ATOM 2397 O O . LYS A 1 305 ? -14.748 -32.040 12.564 1.00 29.84 305 LYS A O 1
ATOM 2402 N N . TYR A 1 306 ? -16.648 -30.903 13.098 1.00 27.81 306 TYR A N 1
ATOM 2403 C CA . TYR A 1 306 ? -16.577 -30.382 14.477 1.00 27.81 306 TYR A CA 1
ATOM 2404 C C . TYR A 1 306 ? -15.255 -29.945 15.138 1.00 27.81 306 TYR A C 1
ATOM 2406 O O . TYR A 1 306 ? -14.367 -30.737 15.431 1.00 27.81 306 TYR A O 1
ATOM 2414 N N . CYS A 1 307 ? -15.256 -28.669 15.542 1.00 24.09 307 CYS A N 1
ATOM 2415 C CA . CYS A 1 307 ? -14.385 -28.080 16.554 1.00 24.09 307 CYS A CA 1
ATOM 2416 C C . CYS A 1 307 ? -14.816 -28.514 17.963 1.00 24.09 307 CYS A C 1
ATOM 2418 O O . CYS A 1 307 ? -15.993 -28.399 18.311 1.00 24.09 307 CYS A O 1
ATOM 2420 N N . PHE A 1 308 ? -13.849 -28.923 18.785 1.00 26.12 308 PHE A N 1
ATOM 2421 C CA . PHE A 1 308 ? -13.999 -29.072 20.230 1.00 26.12 308 PHE A CA 1
ATOM 2422 C C . PHE A 1 308 ? -13.198 -27.992 20.967 1.00 26.12 308 PHE A C 1
ATOM 2424 O O . PHE A 1 308 ? -12.159 -27.519 20.513 1.00 26.12 308 PHE A O 1
ATOM 2431 N N . ASN A 1 309 ? -13.754 -27.598 22.103 1.00 26.28 309 ASN A N 1
ATOM 2432 C CA . ASN A 1 309 ? -13.354 -26.532 23.009 1.00 26.28 309 ASN A CA 1
ATOM 2433 C C . ASN A 1 309 ? -12.136 -26.926 23.872 1.00 26.28 309 ASN A C 1
ATOM 2435 O O . ASN A 1 309 ? -12.172 -27.997 24.478 1.00 26.28 309 ASN A O 1
ATOM 2439 N N . ARG A 1 310 ? -11.124 -26.050 24.016 1.00 29.06 310 ARG A N 1
ATOM 2440 C CA . ARG A 1 310 ? -10.420 -25.850 25.302 1.00 29.06 310 ARG A CA 1
ATOM 2441 C C . ARG A 1 310 ? -9.528 -24.605 25.350 1.00 29.06 310 ARG A C 1
ATOM 2443 O O . ARG A 1 310 ? -8.875 -24.229 24.384 1.00 29.06 310 ARG A O 1
ATOM 2450 N N . GLN A 1 311 ? -9.538 -24.014 26.541 1.00 28.06 311 GLN A N 1
ATOM 2451 C CA . GLN A 1 311 ? -8.756 -22.889 27.044 1.00 28.06 311 GLN A CA 1
ATOM 2452 C C . GLN A 1 311 ? -7.237 -23.085 26.936 1.00 28.06 311 GLN A C 1
ATOM 2454 O O . GLN A 1 311 ? -6.750 -24.187 27.175 1.00 28.06 311 GLN A O 1
ATOM 2459 N N . SER A 1 312 ? -6.525 -21.973 26.705 1.00 25.52 312 SER A N 1
ATOM 2460 C CA . SER A 1 312 ? -5.227 -21.581 27.297 1.00 25.52 312 SER A CA 1
ATOM 2461 C C . SER A 1 312 ? -4.319 -20.917 26.258 1.00 25.52 312 SER A C 1
ATOM 2463 O O . SER A 1 312 ? -3.874 -21.579 25.327 1.00 25.52 312 SER A O 1
ATOM 2465 N N . LEU A 1 313 ? -4.030 -19.624 26.443 1.00 27.88 313 LEU A N 1
ATOM 2466 C CA . LEU A 1 313 ? -2.657 -19.105 26.533 1.00 27.88 313 LEU A CA 1
ATOM 2467 C C . LEU A 1 313 ? -2.698 -17.607 26.861 1.00 27.88 313 LEU A C 1
ATOM 2469 O O . LEU A 1 313 ? -2.767 -16.733 26.001 1.00 27.88 313 LEU A O 1
ATOM 2473 N N . ALA A 1 314 ? -2.661 -17.340 28.164 1.00 30.12 314 ALA A N 1
ATOM 2474 C CA . ALA A 1 314 ? -1.938 -16.19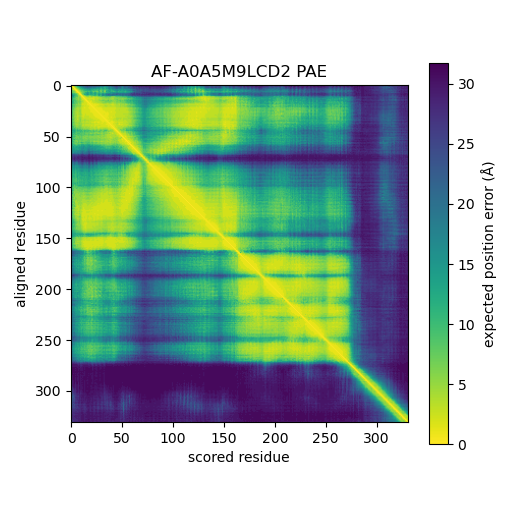8 28.690 1.00 30.12 314 ALA A CA 1
ATOM 2475 C C . ALA A 1 314 ? -0.425 -16.396 28.453 1.00 30.12 314 ALA A C 1
ATOM 2477 O O . ALA A 1 314 ? 0.023 -17.536 28.374 1.00 30.12 314 ALA A O 1
ATOM 2478 N N . TYR A 1 315 ? 0.316 -15.280 28.462 1.00 27.14 315 TYR A N 1
ATOM 2479 C CA . TYR A 1 315 ? 1.784 -15.101 28.490 1.00 27.14 315 TYR A CA 1
ATOM 2480 C C . TYR A 1 315 ? 2.492 -14.716 27.181 1.00 27.14 315 TYR A C 1
ATOM 2482 O O . TYR A 1 315 ? 2.866 -15.564 26.383 1.00 27.14 315 TYR A O 1
ATOM 2490 N N . MET A 1 316 ? 2.755 -13.407 27.046 1.00 28.84 316 MET A N 1
ATOM 2491 C CA . MET A 1 316 ? 4.075 -12.736 26.938 1.00 28.84 316 MET A CA 1
ATOM 2492 C C . MET A 1 316 ? 3.832 -11.299 26.418 1.00 28.84 316 MET A C 1
ATOM 2494 O O . MET A 1 316 ? 3.209 -11.132 25.383 1.00 28.84 316 MET A O 1
ATOM 2498 N N . GLY A 1 317 ? 4.245 -10.200 27.049 1.00 30.31 317 GLY A N 1
ATOM 2499 C CA . GLY A 1 317 ? 5.013 -10.007 28.270 1.00 30.31 317 GLY A CA 1
ATOM 2500 C C . GLY A 1 317 ? 4.899 -8.547 28.730 1.00 30.31 317 GLY A C 1
ATOM 2501 O O . GLY A 1 317 ? 5.094 -7.614 27.958 1.00 30.31 317 GLY A O 1
ATOM 2502 N N . LYS A 1 318 ? 4.576 -8.376 30.015 1.00 32.53 318 LYS A N 1
ATOM 2503 C CA . LYS A 1 318 ? 4.832 -7.163 30.793 1.00 32.53 318 LYS A CA 1
ATOM 2504 C C . LYS A 1 318 ? 6.333 -7.090 31.100 1.00 32.53 318 LYS A C 1
ATOM 2506 O O . LYS A 1 318 ? 6.842 -7.999 31.742 1.00 32.53 318 LYS A O 1
ATOM 2511 N N . MET A 1 319 ? 6.987 -5.999 30.721 1.00 28.55 319 MET A N 1
ATOM 2512 C CA . MET A 1 319 ? 8.109 -5.326 31.407 1.00 28.55 319 MET A CA 1
ATOM 2513 C C . MET A 1 319 ? 8.095 -3.909 30.816 1.00 28.55 319 MET A C 1
ATOM 2515 O O . MET A 1 319 ? 8.137 -3.778 29.602 1.00 28.55 319 MET A O 1
ATOM 2519 N N . VAL A 1 320 ? 7.811 -2.827 31.537 1.00 35.19 320 VAL A N 1
ATOM 2520 C CA . VAL A 1 320 ? 8.573 -2.167 32.611 1.00 35.19 320 VAL A CA 1
ATOM 2521 C C . VAL A 1 320 ? 7.523 -1.382 33.428 1.00 35.19 320 VAL A C 1
ATOM 2523 O O . VAL A 1 320 ? 6.695 -0.694 32.847 1.00 35.19 320 VAL A O 1
ATOM 2526 N N . GLY A 1 321 ? 7.334 -1.553 34.737 1.00 29.27 321 GLY A N 1
ATOM 2527 C CA . GLY A 1 321 ? 8.282 -1.206 35.794 1.00 29.27 321 GLY A CA 1
ATOM 2528 C C . GLY A 1 321 ? 7.906 0.143 36.431 1.00 29.27 321 GLY A C 1
ATOM 2529 O O . GLY A 1 321 ? 8.671 1.094 36.341 1.00 29.27 321 GLY A O 1
ATOM 2530 N N . TYR A 1 322 ? 6.720 0.241 37.049 1.00 29.44 322 TYR A N 1
ATOM 2531 C CA . TYR A 1 322 ? 6.357 1.363 37.923 1.00 29.44 322 TYR A CA 1
ATOM 2532 C C . TYR A 1 322 ? 7.039 1.180 39.287 1.00 29.44 322 TYR A C 1
ATOM 2534 O O . TYR A 1 322 ? 6.640 0.318 40.067 1.00 29.44 322 TYR A O 1
ATOM 2542 N N . SER A 1 323 ? 8.024 2.024 39.593 1.00 33.00 323 SER A N 1
ATOM 2543 C CA . SER A 1 323 ? 8.445 2.329 40.967 1.00 33.00 323 SER A CA 1
ATOM 2544 C C . SER A 1 323 ? 8.002 3.753 41.295 1.00 33.00 323 SER A C 1
ATOM 2546 O O . SER A 1 323 ? 8.781 4.695 41.219 1.00 33.00 323 SER A O 1
ATOM 2548 N N . GLY A 1 324 ? 6.721 3.911 41.628 1.00 29.06 324 GLY A N 1
ATOM 2549 C CA . GLY A 1 324 ? 6.178 5.123 42.237 1.00 29.06 324 GLY A CA 1
ATOM 2550 C C . GLY A 1 324 ? 5.947 4.865 43.718 1.00 29.06 324 GLY A C 1
ATOM 2551 O O . GLY A 1 324 ? 4.858 4.455 44.111 1.00 29.06 324 GLY A O 1
ATOM 2552 N N . ARG A 1 325 ? 6.987 5.035 44.539 1.00 32.16 325 ARG A N 1
ATOM 2553 C CA . ARG A 1 325 ? 6.860 4.962 45.996 1.00 32.16 325 ARG A CA 1
ATOM 2554 C C . ARG A 1 325 ? 6.405 6.335 46.491 1.00 32.16 325 ARG A C 1
ATOM 2556 O O . ARG A 1 325 ? 7.108 7.323 46.307 1.00 32.16 325 ARG A O 1
ATOM 2563 N N . LEU A 1 326 ? 5.209 6.368 47.077 1.00 33.44 326 LEU A N 1
ATOM 2564 C CA . LEU A 1 326 ? 4.687 7.484 47.858 1.00 33.44 326 LEU A CA 1
ATOM 2565 C C . LEU A 1 326 ? 5.720 7.940 48.896 1.00 33.44 326 LEU A C 1
ATOM 2567 O O . LEU A 1 326 ? 6.170 7.130 49.703 1.00 33.44 326 LEU A O 1
ATOM 2571 N N . PHE A 1 327 ? 5.983 9.242 48.944 1.00 29.44 327 PHE A N 1
ATOM 2572 C CA . PHE A 1 327 ? 6.294 9.926 50.193 1.00 29.44 327 PHE A CA 1
ATOM 2573 C C . PHE A 1 327 ? 5.495 11.228 50.234 1.00 29.44 327 PHE A C 1
ATOM 2575 O O . PHE A 1 327 ? 5.683 12.134 49.427 1.00 29.44 327 PHE A O 1
ATOM 2582 N N . ARG A 1 328 ? 4.547 11.272 51.167 1.00 33.53 328 ARG A N 1
ATOM 2583 C CA . ARG A 1 328 ? 3.847 12.466 51.632 1.00 33.53 328 ARG A CA 1
ATOM 2584 C C . ARG A 1 328 ? 4.316 12.659 53.071 1.00 33.53 328 ARG A C 1
ATOM 2586 O O . ARG A 1 328 ? 4.217 11.691 53.820 1.00 33.53 328 ARG A O 1
ATOM 2593 N N . LEU A 1 329 ? 4.771 13.863 53.425 1.00 32.94 329 LEU A N 1
ATOM 2594 C CA . LEU A 1 329 ? 4.393 14.641 54.621 1.00 32.94 329 LEU A CA 1
ATOM 2595 C C . LEU A 1 329 ? 5.516 15.577 55.097 1.00 32.94 329 LEU A C 1
ATOM 2597 O O . LEU A 1 329 ? 6.637 15.127 55.302 1.00 32.94 329 LEU A O 1
ATOM 2601 N N . THR A 1 330 ? 5.094 16.824 55.371 1.00 36.59 330 THR A N 1
ATOM 2602 C CA . THR A 1 330 ? 5.628 17.824 56.331 1.00 36.59 330 THR A CA 1
ATOM 2603 C C . THR A 1 330 ? 7.040 18.359 56.051 1.00 36.59 330 THR A C 1
ATOM 2605 O O . THR A 1 330 ? 7.938 17.588 55.761 1.00 36.59 330 THR A O 1
ATOM 2608 N N . SER A 1 331 ? 7.346 19.654 56.118 1.00 41.06 331 SER A N 1
ATOM 2609 C CA . SER A 1 331 ? 6.718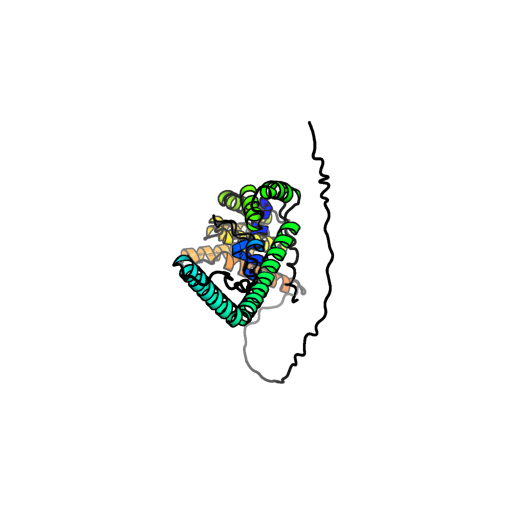 20.831 56.726 1.00 41.06 331 SER A CA 1
ATOM 2610 C C . SER A 1 331 ? 7.029 22.074 55.888 1.00 41.06 331 SER A C 1
ATOM 2612 O O . SER A 1 331 ? 7.869 21.969 54.969 1.00 41.06 331 SER A O 1
#

Organism: NCBI:txid45151

Secondary structure (DSSP, 8-state):
---PPPPPPPS--B-SHHHHHHHHHHHHHHHHHTT-GGGT-TTSSSPPPPGGGGPPPP-PPPPPPPPP--S-----HHHHHHHHHHHHHHHHHHHHHHHHHHHHHHHHHHHHHHHHHHHHHHHHHHHHHHHB-HHHHHHHHHHHTTS---HHHHHHHHHHHHPPPHHHHHHHHHHHHHHHHHHHHTS-S-HHHHHHHHHHHHHHHHHTT-GGGSSHHHHHHHHHHHHHHT-HHHHHHHHHHHHHHHHTTPPPPPHHHHHHHHHHHHHHHHHHHTS--------------------------------------------------------